Protein AF-A0A2V5TP15-F1 (afdb_monomer_lite)

Structure (mmCIF, N/CA/C/O backbone):
data_AF-A0A2V5TP15-F1
#
_entry.id   AF-A0A2V5TP15-F1
#
loop_
_atom_site.group_PDB
_atom_site.id
_atom_site.type_symbol
_atom_site.label_atom_id
_atom_site.label_alt_id
_atom_site.label_comp_id
_atom_site.label_asym_id
_atom_site.label_entity_id
_atom_site.label_seq_id
_atom_site.pdbx_PDB_ins_code
_atom_site.Cartn_x
_atom_site.Cartn_y
_atom_site.Cartn_z
_atom_site.occupancy
_atom_site.B_iso_or_equiv
_atom_site.auth_seq_id
_atom_site.auth_comp_id
_atom_site.auth_asym_id
_atom_site.auth_atom_id
_atom_site.pdbx_PDB_model_num
ATOM 1 N N . MET A 1 1 ? 0.193 -34.617 -7.193 1.00 28.11 1 MET A N 1
ATOM 2 C CA . MET A 1 1 ? 1.664 -34.739 -7.110 1.00 28.11 1 MET A CA 1
ATOM 3 C C . MET A 1 1 ? 2.247 -33.486 -7.723 1.00 28.11 1 MET A C 1
ATOM 5 O O . MET A 1 1 ? 2.341 -33.396 -8.937 1.00 28.11 1 MET A O 1
ATOM 9 N N . ILE A 1 2 ? 2.487 -32.483 -6.885 1.00 28.42 2 ILE A N 1
ATOM 10 C CA . ILE A 1 2 ? 2.977 -31.170 -7.300 1.00 28.42 2 ILE A CA 1
ATOM 11 C C . ILE A 1 2 ? 4.496 -31.291 -7.362 1.00 28.42 2 ILE A C 1
ATOM 13 O O . ILE A 1 2 ? 5.136 -31.576 -6.350 1.00 28.42 2 ILE A O 1
ATOM 17 N N . ALA A 1 3 ? 5.046 -31.179 -8.570 1.00 31.39 3 ALA A N 1
ATOM 18 C CA . ALA A 1 3 ? 6.477 -31.100 -8.785 1.00 31.39 3 ALA A CA 1
ATOM 19 C C . ALA A 1 3 ? 6.955 -29.802 -8.135 1.00 31.39 3 ALA A C 1
ATOM 21 O O . ALA A 1 3 ? 6.686 -28.709 -8.621 1.00 31.39 3 ALA A O 1
ATOM 22 N N . THR A 1 4 ? 7.602 -29.939 -6.985 1.00 42.84 4 THR A N 1
ATOM 23 C CA . THR A 1 4 ? 8.263 -28.856 -6.273 1.00 42.84 4 THR A CA 1
ATOM 24 C C . THR A 1 4 ? 9.180 -28.110 -7.236 1.00 42.84 4 THR A C 1
ATOM 26 O O . THR A 1 4 ? 10.165 -28.660 -7.730 1.00 42.84 4 THR A O 1
ATOM 29 N N . GLN A 1 5 ? 8.788 -26.864 -7.509 1.00 43.41 5 GLN A N 1
ATOM 30 C CA . GLN A 1 5 ? 9.447 -25.847 -8.319 1.00 43.41 5 GLN A CA 1
ATOM 31 C C . GLN A 1 5 ? 10.964 -26.035 -8.375 1.00 43.41 5 GLN A C 1
ATOM 33 O O . GLN A 1 5 ? 11.661 -25.885 -7.370 1.00 43.41 5 GLN A O 1
ATOM 38 N N . ALA A 1 6 ? 11.493 -26.296 -9.572 1.00 40.81 6 ALA A N 1
ATOM 39 C CA . ALA A 1 6 ? 12.932 -26.323 -9.824 1.00 40.81 6 ALA A CA 1
ATOM 40 C C . ALA A 1 6 ? 13.617 -25.024 -9.361 1.00 40.81 6 ALA A C 1
ATOM 42 O O . ALA A 1 6 ? 14.763 -25.065 -8.932 1.00 40.81 6 ALA A O 1
ATOM 43 N N . VAL A 1 7 ? 12.888 -23.902 -9.356 1.00 41.50 7 VAL A N 1
ATOM 44 C CA . VAL A 1 7 ? 13.332 -22.597 -8.845 1.00 41.50 7 VAL A CA 1
ATOM 45 C C . VAL A 1 7 ? 13.429 -22.573 -7.317 1.00 41.50 7 VAL A C 1
ATOM 47 O O . VAL A 1 7 ? 14.435 -22.107 -6.794 1.00 41.50 7 VAL A O 1
ATOM 50 N N . VAL A 1 8 ? 12.459 -23.135 -6.586 1.00 41.09 8 VAL A N 1
ATOM 51 C CA . VAL A 1 8 ? 12.552 -23.290 -5.120 1.00 41.09 8 VAL A CA 1
ATOM 52 C C . VAL A 1 8 ? 13.634 -24.294 -4.761 1.00 41.09 8 VAL A C 1
ATOM 54 O O . VAL A 1 8 ? 14.405 -24.046 -3.843 1.00 41.09 8 VAL A O 1
ATOM 57 N N . GLN A 1 9 ? 13.786 -25.375 -5.531 1.00 38.38 9 GLN A N 1
ATOM 58 C CA . GLN A 1 9 ? 14.956 -26.232 -5.393 1.00 38.38 9 GLN A CA 1
ATOM 59 C C . GLN A 1 9 ? 16.246 -25.469 -5.684 1.00 38.38 9 GLN A C 1
ATOM 61 O O . GLN A 1 9 ? 17.214 -25.731 -5.004 1.00 38.38 9 GLN A O 1
ATOM 66 N N . GLN A 1 10 ? 16.302 -24.537 -6.633 1.00 39.00 10 GLN A N 1
ATOM 67 C CA . GLN A 1 10 ? 17.512 -23.768 -6.941 1.00 39.00 10 GLN A CA 1
ATOM 68 C C . GLN A 1 10 ? 17.838 -22.729 -5.855 1.00 39.00 10 GLN A C 1
ATOM 70 O O . GLN A 1 10 ? 19.004 -22.564 -5.505 1.00 39.00 10 GLN A O 1
ATOM 75 N N . TYR A 1 11 ? 16.815 -22.106 -5.262 1.00 36.22 11 TYR A N 1
ATOM 76 C CA . TYR A 1 11 ? 16.937 -21.171 -4.138 1.00 36.22 11 TYR A CA 1
ATOM 77 C C . TYR A 1 11 ? 17.302 -21.893 -2.827 1.00 36.22 11 TYR A C 1
ATOM 79 O O . TYR A 1 11 ? 18.144 -21.426 -2.066 1.00 36.22 11 TYR A O 1
ATOM 87 N N . LEU A 1 12 ? 16.731 -23.080 -2.593 1.00 40.66 12 LEU A N 1
ATOM 88 C CA . LEU A 1 12 ? 17.071 -23.972 -1.475 1.00 40.66 12 LEU A CA 1
ATOM 89 C C . LEU A 1 12 ? 18.340 -24.810 -1.736 1.00 40.66 12 LEU A C 1
ATOM 91 O O . LEU A 1 12 ? 18.911 -25.351 -0.795 1.00 40.66 12 LEU A O 1
ATOM 95 N N . ARG A 1 13 ? 18.820 -24.892 -2.990 1.00 35.72 13 ARG A N 1
ATOM 96 C CA . ARG A 1 13 ? 20.134 -25.438 -3.398 1.00 35.72 13 ARG A CA 1
ATOM 97 C C . ARG A 1 13 ? 21.284 -24.461 -3.154 1.00 35.72 13 ARG A C 1
ATOM 99 O O . ARG A 1 13 ? 22.419 -24.783 -3.502 1.00 35.72 13 ARG A O 1
ATOM 106 N N . ALA A 1 14 ? 21.072 -23.421 -2.352 1.00 34.09 14 ALA A N 1
ATOM 107 C CA . ALA A 1 14 ? 21.995 -23.189 -1.242 1.00 34.09 14 ALA A CA 1
ATOM 108 C C . ALA A 1 14 ? 21.973 -24.416 -0.291 1.00 34.09 14 ALA A C 1
ATOM 110 O O . ALA A 1 14 ? 21.668 -24.324 0.890 1.00 34.09 14 ALA A O 1
ATOM 111 N N . ALA A 1 15 ? 22.274 -25.604 -0.831 1.00 36.12 15 ALA A N 1
ATOM 112 C CA . ALA A 1 15 ? 22.414 -26.870 -0.122 1.00 36.12 15 ALA A CA 1
ATOM 113 C C . ALA A 1 15 ? 23.746 -26.920 0.635 1.00 36.12 15 ALA A C 1
ATOM 115 O O . ALA A 1 15 ? 24.106 -27.946 1.205 1.00 36.12 15 ALA A O 1
ATOM 116 N N . ASP A 1 16 ? 24.445 -25.789 0.655 1.00 36.84 16 ASP A N 1
ATOM 117 C CA . ASP A 1 16 ? 25.516 -25.518 1.567 1.00 36.84 16 ASP A CA 1
ATOM 118 C C . ASP A 1 16 ? 25.190 -24.274 2.405 1.00 36.84 16 ASP A C 1
ATOM 120 O O . ASP A 1 16 ? 25.570 -23.148 2.091 1.00 36.84 16 ASP A O 1
ATOM 124 N N . TRP A 1 17 ? 24.472 -24.496 3.507 1.00 38.38 17 TRP A N 1
ATOM 125 C CA . TRP A 1 17 ? 24.452 -23.570 4.642 1.00 38.38 17 TRP A CA 1
ATOM 126 C C . TRP A 1 17 ? 25.739 -23.701 5.490 1.00 38.38 17 TRP A C 1
ATOM 128 O O . TRP A 1 17 ? 25.738 -23.293 6.645 1.00 38.38 17 TRP A O 1
ATOM 138 N N . SER A 1 18 ? 26.844 -24.255 4.954 1.00 34.72 18 SER A N 1
ATOM 139 C CA . SER A 1 18 ? 28.188 -24.193 5.565 1.00 34.72 18 SER A CA 1
ATOM 140 C C . SER A 1 18 ? 28.961 -22.916 5.214 1.00 34.72 18 SER A C 1
ATOM 142 O O . SER A 1 18 ? 30.174 -22.814 5.410 1.00 34.72 18 SER A O 1
ATOM 144 N N . GLY A 1 19 ? 28.246 -21.853 4.838 1.00 31.97 19 GLY A N 1
ATOM 145 C CA . GLY A 1 19 ? 28.687 -20.531 5.261 1.00 31.97 19 GLY A CA 1
ATOM 146 C C . GLY A 1 19 ? 28.870 -20.556 6.777 1.00 31.97 19 GLY A C 1
ATOM 147 O O . GLY A 1 19 ? 28.026 -21.071 7.504 1.00 31.97 19 GLY A O 1
ATOM 148 N N . SER A 1 20 ? 29.989 -20.041 7.264 1.00 30.39 20 SER A N 1
ATOM 149 C CA . SER A 1 20 ? 30.356 -20.031 8.678 1.00 30.39 20 SER A CA 1
ATOM 150 C C . SER A 1 20 ? 29.473 -19.093 9.519 1.00 30.39 20 SER A C 1
ATOM 152 O O . SER A 1 20 ? 29.966 -18.247 10.259 1.00 30.39 20 SER A O 1
ATOM 154 N N . SER A 1 21 ? 28.149 -19.250 9.482 1.00 35.81 21 SER A N 1
ATOM 155 C CA . SER A 1 21 ? 27.272 -18.787 10.549 1.00 35.81 21 SER A CA 1
ATOM 156 C C . SER A 1 21 ? 27.414 -19.752 11.723 1.00 35.81 21 SER A C 1
ATOM 158 O O . SER A 1 21 ? 26.670 -20.724 11.851 1.00 35.81 21 SER A O 1
ATOM 160 N N . ARG A 1 22 ? 28.416 -19.499 12.574 1.00 36.06 22 ARG A N 1
ATOM 161 C CA . ARG A 1 22 ? 28.518 -20.090 13.916 1.00 36.06 22 ARG A CA 1
ATOM 162 C C . ARG A 1 22 ? 27.170 -19.897 14.628 1.00 36.06 22 ARG A C 1
ATOM 164 O O . ARG A 1 22 ? 26.877 -18.776 15.030 1.00 36.06 22 ARG A O 1
ATOM 171 N N . GLY A 1 23 ? 26.348 -20.939 14.767 1.00 41.41 23 GLY A N 1
ATOM 172 C CA . GLY A 1 23 ? 25.138 -20.824 15.591 1.00 41.41 23 GLY A CA 1
ATOM 173 C C . GLY A 1 23 ? 24.029 -21.862 15.430 1.00 41.41 23 GLY A C 1
ATOM 174 O O . GLY A 1 23 ? 23.220 -21.969 16.344 1.00 41.41 23 GLY A O 1
ATOM 175 N N . TRP A 1 24 ? 23.967 -22.641 14.347 1.00 41.28 24 TRP A N 1
ATOM 176 C CA . TRP A 1 24 ? 22.833 -23.557 14.127 1.00 41.28 24 TRP A CA 1
ATOM 177 C C . TRP A 1 24 ? 23.290 -25.004 13.905 1.00 41.28 24 TRP A C 1
ATOM 179 O O . TRP A 1 24 ? 23.119 -25.569 12.832 1.00 41.28 24 TRP A O 1
ATOM 189 N N . GLU A 1 25 ? 23.877 -25.619 14.936 1.00 45.44 25 GLU A N 1
ATOM 190 C CA . GLU A 1 25 ? 24.181 -27.065 14.951 1.00 45.44 25 GLU A CA 1
ATOM 191 C C . GLU A 1 25 ? 22.925 -27.938 15.149 1.00 45.44 25 GLU A C 1
ATOM 193 O O . GLU A 1 25 ? 22.973 -29.155 14.984 1.00 45.44 25 GLU A O 1
ATOM 198 N N . CYS A 1 26 ? 21.782 -27.318 15.455 1.00 47.22 26 CYS A N 1
ATOM 199 C CA . CYS A 1 26 ? 20.531 -27.996 15.770 1.00 47.22 26 CYS A CA 1
ATOM 200 C C . CYS A 1 26 ? 19.394 -27.451 14.896 1.00 47.22 26 CYS A C 1
ATOM 202 O O . CYS A 1 26 ? 19.154 -26.242 14.856 1.00 47.22 26 CYS A O 1
ATOM 204 N N . LYS A 1 27 ? 18.672 -28.351 14.223 1.00 54.12 27 LYS A N 1
ATOM 205 C CA . LYS A 1 27 ? 17.391 -28.060 13.565 1.00 54.12 27 LYS A CA 1
ATOM 206 C C . LYS A 1 27 ? 16.278 -28.165 14.622 1.00 54.12 27 LYS A C 1
ATOM 208 O O . LYS A 1 27 ? 16.398 -28.976 15.533 1.00 54.12 27 LYS A O 1
ATOM 213 N N . TRP A 1 28 ? 15.202 -27.383 14.523 1.00 46.81 28 TRP A N 1
ATOM 214 C CA . TRP A 1 28 ? 14.105 -27.387 15.508 1.00 46.81 28 TRP A CA 1
ATOM 215 C C . TRP A 1 28 ? 12.732 -27.383 14.821 1.00 46.81 28 TRP A C 1
ATOM 217 O O . TRP A 1 28 ? 12.575 -26.785 13.758 1.00 46.81 28 TRP A O 1
ATOM 227 N N . ASN A 1 29 ? 11.737 -28.023 15.436 1.00 54.25 29 ASN A N 1
ATOM 228 C CA . ASN A 1 29 ? 10.313 -27.897 15.112 1.00 54.25 29 ASN A CA 1
ATOM 229 C C . ASN A 1 29 ? 9.506 -27.505 16.368 1.00 54.25 29 ASN A C 1
ATOM 231 O O . ASN A 1 29 ? 10.063 -27.335 17.452 1.00 54.25 29 ASN A O 1
ATOM 235 N N . THR A 1 30 ? 8.179 -27.396 16.247 1.00 45.06 30 THR A N 1
ATOM 236 C CA . THR A 1 30 ? 7.269 -27.056 17.362 1.00 45.06 30 THR A CA 1
ATOM 237 C C . THR A 1 30 ? 7.258 -28.079 18.508 1.00 45.06 30 THR A C 1
ATOM 239 O O . THR A 1 30 ? 6.616 -27.838 19.525 1.00 45.06 30 THR A O 1
ATOM 242 N N . THR A 1 31 ? 7.938 -29.218 18.353 1.00 50.38 31 THR A N 1
ATOM 243 C CA . THR A 1 31 ? 8.006 -30.318 19.327 1.00 50.38 31 THR A CA 1
ATOM 244 C C . THR A 1 31 ? 9.422 -30.608 19.840 1.00 50.38 31 THR A C 1
ATOM 246 O O . THR A 1 31 ? 9.572 -31.454 20.716 1.00 50.38 31 THR A O 1
ATOM 249 N N . GLY A 1 32 ? 10.459 -29.917 19.346 1.00 56.53 32 GLY A N 1
ATOM 250 C CA . GLY A 1 32 ? 11.839 -30.088 19.809 1.00 56.53 32 GLY A CA 1
ATOM 251 C C . GLY A 1 32 ? 12.893 -30.099 18.701 1.00 56.53 32 GLY A C 1
ATOM 252 O O . GLY A 1 32 ? 12.711 -29.514 17.634 1.00 56.53 32 GLY A O 1
ATOM 253 N N . LEU A 1 33 ? 14.029 -30.736 18.998 1.00 57.41 33 LEU A N 1
ATOM 254 C CA . LEU A 1 33 ? 15.193 -30.846 18.117 1.00 57.41 33 LEU A CA 1
ATOM 255 C C . LEU A 1 33 ? 14.922 -31.853 16.989 1.00 57.41 33 LEU A C 1
ATOM 257 O O . LEU A 1 33 ? 14.547 -32.992 17.251 1.00 57.41 33 LEU A O 1
ATOM 261 N N . LEU A 1 34 ? 15.149 -31.439 15.748 1.00 56.81 34 LEU A N 1
ATOM 262 C CA . LEU A 1 34 ? 15.120 -32.294 14.565 1.00 56.81 34 LEU A CA 1
ATOM 263 C C . LEU A 1 34 ? 16.506 -32.922 14.355 1.00 56.81 34 LEU A C 1
ATOM 265 O O . LEU A 1 34 ? 17.532 -32.233 14.384 1.00 56.81 34 LEU A O 1
ATOM 269 N N . GLY A 1 35 ? 16.530 -34.226 14.102 1.00 60.34 35 GLY A N 1
ATOM 270 C CA . GLY A 1 35 ? 17.701 -34.967 13.663 1.00 60.34 35 GLY A CA 1
ATOM 271 C C . GLY A 1 35 ? 18.186 -34.533 12.277 1.00 60.34 35 GLY A C 1
ATOM 272 O O . GLY A 1 35 ? 17.506 -33.847 11.512 1.00 60.34 35 GLY A O 1
ATOM 273 N N . ARG A 1 36 ? 19.409 -34.942 11.924 1.00 58.47 36 ARG A N 1
ATOM 274 C CA . ARG A 1 36 ? 20.052 -34.562 10.654 1.00 58.47 36 ARG A CA 1
ATOM 275 C C . ARG A 1 36 ? 19.250 -35.016 9.425 1.00 58.47 36 ARG A C 1
ATOM 277 O O . ARG A 1 36 ? 19.171 -34.247 8.465 1.00 58.47 36 ARG A O 1
ATOM 284 N N . GLU A 1 37 ? 18.644 -36.200 9.521 1.00 63.12 37 GLU A N 1
ATOM 285 C CA . GLU A 1 37 ? 17.833 -36.884 8.499 1.00 63.12 37 GLU A CA 1
ATOM 286 C C . GLU A 1 37 ? 16.336 -36.543 8.568 1.00 63.12 37 GLU A C 1
ATOM 288 O O . GLU A 1 37 ? 15.584 -36.913 7.667 1.00 63.12 37 GLU A O 1
ATOM 293 N N . ASP A 1 38 ? 15.884 -35.841 9.613 1.00 58.47 38 ASP A N 1
ATOM 294 C CA . ASP A 1 38 ? 14.471 -35.496 9.721 1.00 58.47 38 ASP A CA 1
ATOM 295 C C . ASP A 1 38 ? 14.111 -34.495 8.614 1.00 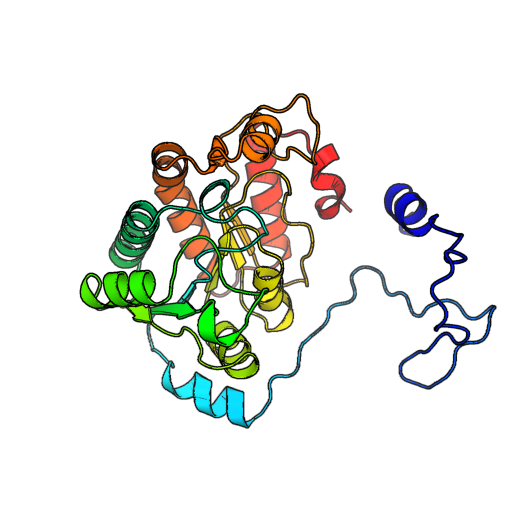58.47 38 ASP A C 1
ATOM 297 O O . ASP A 1 38 ? 14.815 -33.484 8.434 1.00 58.47 38 ASP A O 1
ATOM 301 N N . PRO A 1 39 ? 13.022 -34.736 7.859 1.00 59.03 39 PRO A N 1
ATOM 302 C CA . PRO A 1 39 ? 12.548 -33.757 6.902 1.00 59.03 39 PRO A CA 1
ATOM 303 C C . PRO A 1 39 ? 12.195 -32.483 7.667 1.00 59.03 39 PRO A C 1
ATOM 305 O O . PRO A 1 39 ? 11.523 -32.526 8.702 1.00 59.03 39 PRO A O 1
ATOM 308 N N . LEU A 1 40 ? 12.639 -31.330 7.157 1.00 58.59 40 LEU A N 1
ATOM 309 C CA . LEU A 1 40 ? 12.126 -30.060 7.660 1.00 58.59 40 LEU A CA 1
ATOM 310 C C . LEU A 1 40 ? 10.594 -30.117 7.549 1.00 58.59 40 LEU A C 1
ATOM 312 O O . LEU A 1 40 ? 10.107 -30.559 6.502 1.00 58.59 40 LEU A O 1
ATOM 316 N N . PRO A 1 41 ? 9.835 -29.713 8.586 1.00 65.56 41 PRO A N 1
ATOM 317 C CA . PRO A 1 41 ? 8.3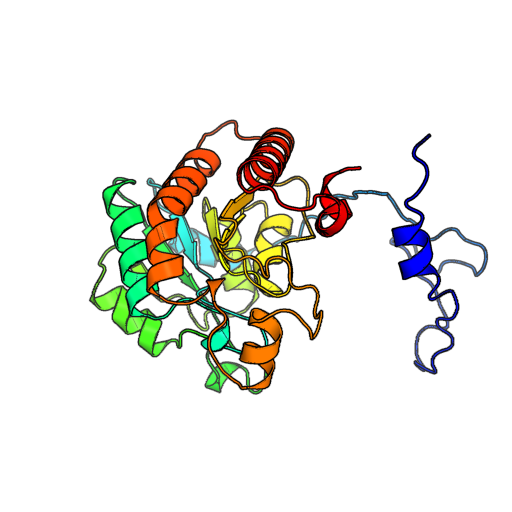77 -29.679 8.551 1.00 65.56 41 PRO A CA 1
ATOM 318 C C . PRO A 1 41 ? 7.927 -28.562 7.602 1.00 65.56 41 PRO A C 1
ATOM 320 O O . PRO A 1 41 ? 7.485 -27.492 8.008 1.00 65.56 41 PRO A O 1
ATOM 323 N N . TYR A 1 42 ? 8.120 -28.799 6.312 1.00 63.41 42 TYR A N 1
ATOM 324 C CA . TYR A 1 42 ? 7.805 -27.898 5.229 1.00 63.41 42 TYR A CA 1
ATOM 325 C C . TYR A 1 42 ? 6.435 -28.283 4.690 1.00 63.41 42 TYR A C 1
ATOM 327 O O . TYR A 1 42 ? 6.262 -29.328 4.062 1.00 63.41 42 TYR A O 1
ATOM 335 N N . ALA A 1 43 ? 5.459 -27.422 4.943 1.00 70.00 43 ALA A N 1
ATOM 336 C CA . ALA A 1 43 ? 4.186 -27.454 4.254 1.00 70.00 43 ALA A CA 1
ATOM 337 C C . ALA A 1 43 ? 4.213 -26.366 3.178 1.00 70.00 43 ALA A C 1
ATOM 339 O O . ALA A 1 43 ? 4.362 -25.181 3.484 1.00 70.00 43 ALA A O 1
ATOM 340 N N . ALA A 1 44 ? 4.094 -26.778 1.915 1.00 70.56 44 ALA A N 1
ATOM 341 C CA . ALA A 1 44 ? 3.944 -25.838 0.814 1.00 70.56 44 ALA A CA 1
ATOM 342 C C . ALA A 1 44 ? 2.703 -24.967 1.058 1.00 70.56 44 ALA A C 1
ATOM 344 O O . ALA A 1 44 ? 1.651 -25.483 1.440 1.00 70.56 44 ALA A O 1
ATOM 345 N N . ASN A 1 45 ? 2.842 -23.656 0.851 1.00 72.25 45 ASN A N 1
ATOM 346 C CA . ASN A 1 45 ? 1.766 -22.673 1.014 1.00 72.25 45 ASN A CA 1
ATOM 347 C C . ASN A 1 45 ? 1.102 -22.697 2.405 1.00 72.25 45 ASN A C 1
ATOM 349 O O . ASN A 1 45 ? -0.099 -22.451 2.537 1.00 72.25 45 ASN A O 1
ATOM 353 N N . ALA A 1 46 ? 1.880 -23.010 3.449 1.00 79.38 46 ALA A N 1
ATOM 354 C CA . ALA A 1 46 ? 1.419 -22.909 4.827 1.00 79.38 46 ALA A CA 1
ATOM 355 C C . ALA A 1 46 ? 0.921 -21.490 5.127 1.00 79.38 46 ALA A C 1
ATOM 357 O O . ALA A 1 46 ? 1.595 -20.507 4.817 1.00 79.38 46 ALA A O 1
ATOM 358 N N . ARG A 1 47 ? -0.257 -21.402 5.752 1.00 84.31 47 ARG A N 1
ATOM 359 C CA . ARG A 1 47 ? -0.822 -20.134 6.214 1.00 84.31 47 ARG A CA 1
ATOM 360 C C . ARG A 1 47 ? -0.351 -19.856 7.630 1.00 84.31 47 ARG A C 1
ATOM 362 O O . ARG A 1 47 ? -0.453 -20.720 8.499 1.00 84.31 47 ARG A O 1
ATOM 369 N N . PHE A 1 48 ? 0.121 -18.643 7.865 1.00 86.81 48 PHE A N 1
ATOM 370 C CA . PHE A 1 48 ? 0.634 -18.212 9.158 1.00 86.81 48 PHE A CA 1
ATOM 371 C C . PHE A 1 48 ? -0.231 -17.091 9.715 1.00 86.81 48 PHE A C 1
ATOM 373 O O . PHE A 1 48 ? -0.480 -16.107 9.033 1.00 86.81 48 PHE A O 1
ATOM 380 N N . SER A 1 49 ? -0.665 -17.201 10.964 1.00 90.06 49 SER A N 1
ATOM 381 C CA . SER A 1 49 ? -1.288 -16.076 11.664 1.00 90.06 49 SER A CA 1
ATOM 382 C C . SER A 1 49 ? -0.317 -15.534 12.699 1.00 90.06 49 SER A C 1
ATOM 384 O O . SER A 1 49 ? 0.329 -16.306 13.412 1.00 90.06 49 SER A O 1
ATOM 386 N N . LEU A 1 50 ? -0.210 -14.210 12.770 1.00 93.31 50 LEU A N 1
ATOM 387 C CA . LEU A 1 50 ? 0.516 -13.534 13.832 1.00 93.31 50 LEU A CA 1
ATOM 388 C C . LEU A 1 50 ? -0.461 -13.190 14.967 1.00 93.31 50 LEU A C 1
ATOM 390 O O . LEU A 1 50 ? -1.300 -12.303 14.793 1.00 93.31 50 LEU A O 1
ATOM 394 N N . PRO A 1 51 ? -0.375 -13.847 16.139 1.00 93.25 51 PRO A N 1
ATOM 395 C CA . PRO A 1 51 ? -1.222 -13.492 17.268 1.00 93.25 51 PRO A CA 1
ATOM 396 C C . PRO A 1 51 ? -0.866 -12.095 17.783 1.00 93.25 51 PRO A C 1
ATOM 398 O O . PRO A 1 51 ? 0.282 -11.810 18.120 1.00 93.25 51 PRO A O 1
ATOM 401 N N . ILE A 1 52 ? -1.875 -11.233 17.878 1.00 96.75 52 ILE A N 1
ATOM 402 C CA . ILE A 1 52 ? -1.722 -9.864 18.381 1.00 96.75 52 ILE A CA 1
ATOM 403 C C . ILE A 1 52 ? -1.833 -9.880 19.919 1.00 96.75 52 ILE A C 1
ATOM 405 O O . ILE A 1 52 ? -2.701 -10.574 20.457 1.00 96.75 52 ILE A O 1
ATOM 409 N N . PRO A 1 53 ? -0.990 -9.154 20.666 1.00 97.62 53 PRO A N 1
ATOM 410 C CA . PRO A 1 53 ? -1.152 -8.984 22.109 1.00 97.62 53 PRO A CA 1
ATOM 411 C C . PRO A 1 53 ? -2.496 -8.342 22.499 1.00 97.62 53 PRO A C 1
ATOM 413 O O . PRO A 1 53 ? -3.090 -7.576 21.740 1.00 97.62 53 PRO A O 1
ATOM 416 N N . ALA A 1 54 ? -3.021 -8.684 23.680 1.00 97.19 54 ALA A N 1
ATOM 417 C CA . ALA A 1 54 ? -4.347 -8.228 24.111 1.00 97.19 54 ALA A CA 1
ATOM 418 C C . ALA A 1 54 ? -4.406 -6.717 24.379 1.00 97.19 54 ALA A C 1
ATOM 420 O O . ALA A 1 54 ? -5.385 -6.073 24.020 1.00 97.19 54 ALA A O 1
ATOM 421 N N . ASP A 1 55 ? -3.352 -6.160 24.966 1.00 97.75 55 ASP A N 1
ATOM 422 C CA . ASP A 1 55 ? -3.166 -4.725 25.180 1.00 97.75 55 ASP A CA 1
ATOM 423 C C . ASP A 1 55 ? -3.128 -3.947 23.857 1.00 97.75 55 ASP A C 1
ATOM 425 O O . ASP A 1 55 ? -3.811 -2.934 23.724 1.00 97.75 55 ASP A O 1
ATOM 429 N N . ALA A 1 56 ? -2.422 -4.465 22.850 1.00 97.94 56 ALA A N 1
ATOM 430 C CA . ALA A 1 56 ? -2.373 -3.863 21.522 1.00 97.94 56 ALA A CA 1
ATOM 431 C C . ALA A 1 56 ? -3.743 -3.884 20.819 1.00 97.94 56 ALA A C 1
ATOM 433 O O . ALA A 1 56 ? -4.118 -2.907 20.174 1.00 97.94 56 ALA A O 1
ATOM 434 N N . ARG A 1 57 ? -4.536 -4.954 20.991 1.00 97.62 57 ARG A N 1
ATOM 435 C CA . ARG A 1 57 ? -5.934 -4.986 20.517 1.00 97.62 57 ARG A CA 1
ATOM 436 C C . ARG A 1 57 ? -6.807 -3.940 21.207 1.00 97.62 57 ARG A C 1
ATOM 438 O O . ARG A 1 57 ? -7.583 -3.269 20.539 1.00 97.62 57 ARG A O 1
ATOM 445 N N . VAL A 1 58 ? -6.678 -3.788 22.528 1.00 98.00 58 VAL A N 1
ATOM 446 C CA . VAL A 1 58 ? -7.413 -2.753 23.277 1.00 98.00 58 VAL A CA 1
ATOM 447 C C . VAL A 1 58 ? -7.037 -1.360 22.775 1.00 98.00 58 VAL A C 1
ATOM 449 O O . VAL A 1 58 ? -7.921 -0.538 22.560 1.00 98.00 58 VAL A O 1
ATOM 452 N N . PHE A 1 59 ? -5.748 -1.110 22.531 1.00 97.88 59 PHE A N 1
ATOM 453 C CA . PHE A 1 59 ? -5.279 0.140 21.936 1.00 97.88 59 PHE A CA 1
ATOM 454 C C . PHE A 1 59 ? -5.904 0.391 20.555 1.00 97.88 59 PHE A C 1
ATOM 456 O O . PHE A 1 59 ? -6.425 1.480 20.310 1.00 97.88 59 PHE A O 1
ATOM 463 N N . ALA A 1 60 ? -5.869 -0.606 19.665 1.00 97.75 60 ALA A N 1
ATOM 464 C CA . ALA A 1 60 ? -6.383 -0.480 18.303 1.00 97.75 60 ALA A CA 1
ATOM 465 C C . ALA A 1 60 ? -7.901 -0.248 18.259 1.00 97.75 60 ALA A C 1
ATOM 467 O O . ALA A 1 60 ? -8.364 0.513 17.417 1.00 97.75 60 ALA A O 1
ATOM 468 N N . GLY A 1 61 ? -8.660 -0.786 19.220 1.00 96.56 61 GLY A N 1
ATOM 469 C CA . GLY A 1 61 ? -10.109 -0.576 19.314 1.00 96.56 61 GLY A CA 1
ATOM 470 C C . GLY A 1 61 ? -10.539 0.894 19.449 1.00 96.56 61 GLY A C 1
ATOM 471 O O . GLY A 1 61 ? -11.678 1.226 19.134 1.00 96.56 61 GLY A O 1
ATOM 472 N N . HIS A 1 62 ? -9.644 1.807 19.850 1.00 95.69 62 HIS A N 1
ATOM 473 C CA . HIS A 1 62 ? -9.920 3.253 19.826 1.00 95.69 62 HIS A CA 1
ATOM 474 C C . HIS A 1 62 ? -10.036 3.835 18.409 1.00 95.69 62 HIS A C 1
ATOM 476 O O . HIS A 1 62 ? -10.568 4.931 18.238 1.00 95.69 62 HIS A O 1
ATOM 482 N N . TYR A 1 63 ? -9.525 3.119 17.410 1.00 96.62 63 TYR A N 1
ATOM 483 C CA . TYR A 1 63 ? -9.575 3.487 16.000 1.00 96.62 63 TYR A CA 1
ATOM 484 C C . TYR A 1 63 ? -10.727 2.802 15.262 1.00 96.62 63 TYR A C 1
ATOM 486 O O . TYR A 1 63 ? -10.861 2.990 14.057 1.00 96.62 63 TYR A O 1
ATOM 494 N N . HIS A 1 64 ? -11.578 2.056 15.974 1.00 95.31 64 HIS A N 1
ATOM 495 C CA . HIS A 1 64 ? -12.767 1.461 15.389 1.00 95.31 64 HIS A CA 1
ATOM 496 C C . HIS A 1 64 ? -13.658 2.531 14.746 1.00 95.31 64 HIS A C 1
ATOM 498 O O . HIS A 1 64 ? -13.894 3.604 15.312 1.00 95.31 64 HIS A O 1
ATOM 504 N N . HIS A 1 65 ? -14.181 2.224 13.564 1.00 96.75 65 HIS A N 1
ATOM 505 C CA . HIS A 1 65 ? -14.993 3.144 12.783 1.00 96.75 65 HIS A CA 1
ATOM 506 C C . HIS A 1 65 ? -16.053 2.383 11.984 1.00 96.75 65 HIS A C 1
ATOM 508 O O . HIS A 1 65 ? -15.847 1.246 11.582 1.00 96.75 65 HIS A O 1
ATOM 514 N N . HIS A 1 66 ? -17.211 3.011 11.767 1.00 94.62 66 HIS A N 1
ATOM 515 C CA . HIS A 1 66 ? -18.356 2.364 11.107 1.00 94.62 66 HIS A CA 1
ATOM 516 C C . HIS A 1 66 ? -18.332 2.443 9.573 1.00 94.62 66 HIS A C 1
ATOM 518 O O . HIS A 1 66 ? -19.140 1.788 8.919 1.00 94.62 66 HIS A O 1
ATOM 524 N N . GLY A 1 67 ? -17.482 3.298 9.001 1.00 97.00 67 GLY A N 1
ATOM 525 C CA . GLY A 1 67 ? -17.221 3.342 7.560 1.00 97.00 67 GLY A CA 1
ATOM 526 C C . GLY A 1 67 ? -15.928 2.606 7.200 1.00 97.00 67 GLY A C 1
ATOM 527 O O . GLY A 1 67 ? -15.262 2.095 8.097 1.00 97.00 67 GLY A O 1
ATOM 528 N N . PRO A 1 68 ? -15.536 2.606 5.914 1.00 98.19 68 PRO A N 1
ATOM 529 C CA . PRO A 1 68 ? -14.280 2.007 5.484 1.00 98.19 68 PRO A CA 1
ATOM 530 C C . PRO A 1 68 ? -13.076 2.612 6.211 1.00 98.19 68 PRO A C 1
ATOM 532 O O . PRO A 1 68 ? -13.002 3.828 6.422 1.00 98.19 68 PRO A O 1
ATOM 535 N N . THR A 1 69 ? -12.115 1.765 6.550 1.00 98.75 69 THR A N 1
ATOM 536 C CA . THR A 1 69 ? -10.870 2.129 7.224 1.00 98.75 69 THR A CA 1
ATOM 537 C C . THR A 1 69 ? -9.661 1.666 6.422 1.00 98.75 69 THR A C 1
ATOM 539 O O . THR A 1 69 ? -9.576 0.525 5.969 1.00 98.75 69 THR A O 1
ATOM 542 N N . ILE A 1 70 ? -8.695 2.564 6.233 1.00 98.81 70 ILE A N 1
ATOM 543 C CA . ILE A 1 70 ? -7.454 2.260 5.518 1.00 98.81 70 ILE A CA 1
ATOM 544 C C . ILE A 1 70 ? -6.267 2.603 6.412 1.00 98.81 70 ILE A C 1
ATOM 546 O O . ILE A 1 70 ? -6.037 3.768 6.746 1.00 98.81 70 ILE A O 1
ATOM 550 N N . CYS A 1 71 ? -5.466 1.597 6.755 1.00 98.69 71 CYS A N 1
ATOM 551 C CA . CYS A 1 71 ? -4.146 1.823 7.324 1.00 98.69 71 CYS A CA 1
ATOM 552 C C . CYS A 1 71 ? -3.158 2.106 6.191 1.00 98.69 71 CYS A C 1
ATOM 554 O O . CYS A 1 71 ? -3.082 1.346 5.227 1.00 98.69 71 CYS A O 1
ATOM 556 N N . VAL A 1 72 ? -2.384 3.183 6.294 1.00 98.38 72 VAL A N 1
ATOM 557 C CA . VAL A 1 72 ? -1.390 3.567 5.290 1.00 98.38 72 VAL A CA 1
ATOM 558 C C . VAL A 1 72 ? 0.009 3.394 5.854 1.00 98.38 72 VAL A C 1
ATOM 560 O O . VAL A 1 72 ? 0.361 4.011 6.859 1.00 98.38 72 VAL A O 1
ATOM 563 N N . LEU A 1 73 ? 0.832 2.617 5.149 1.00 96.00 73 LEU A N 1
ATOM 564 C CA . LEU A 1 73 ? 2.286 2.660 5.289 1.00 96.00 73 LEU A CA 1
ATOM 565 C C . LEU A 1 73 ? 2.830 3.511 4.135 1.00 96.00 73 LEU A C 1
ATOM 567 O O . LEU A 1 73 ? 2.923 3.022 3.008 1.00 96.00 73 LEU A O 1
ATOM 571 N N . PRO A 1 74 ? 3.188 4.784 4.373 1.00 93.12 74 PRO A N 1
ATOM 572 C CA . PRO A 1 74 ? 3.429 5.742 3.295 1.00 93.12 74 PRO A CA 1
ATOM 573 C C . PRO A 1 74 ? 4.731 5.491 2.526 1.00 93.12 74 PRO A C 1
ATOM 575 O O . PRO A 1 74 ? 4.982 6.078 1.470 1.00 93.12 74 PRO A O 1
ATOM 578 N N . GLY A 1 75 ? 5.593 4.633 3.056 1.00 85.50 75 GLY A N 1
ATOM 579 C CA . GLY A 1 75 ? 6.804 4.251 2.370 1.00 85.50 75 GLY A CA 1
ATOM 580 C C . GLY A 1 75 ? 7.623 3.225 3.124 1.00 85.50 75 GLY A C 1
ATOM 581 O O . GLY A 1 75 ? 7.335 2.839 4.255 1.00 85.50 75 GLY A O 1
ATOM 582 N N . GLY A 1 76 ? 8.669 2.768 2.455 1.00 73.56 76 GLY A N 1
ATOM 583 C CA . GLY A 1 76 ? 9.650 1.852 3.011 1.00 73.56 76 GLY A CA 1
ATOM 584 C C . GLY A 1 76 ? 10.712 1.481 1.987 1.00 73.56 76 GLY A C 1
ATOM 585 O O . GLY A 1 76 ? 10.783 2.040 0.889 1.00 73.56 76 GLY A O 1
ATOM 586 N N . GLY A 1 77 ? 11.561 0.525 2.354 1.00 64.19 77 GLY A N 1
ATOM 587 C CA . GLY A 1 77 ? 12.757 0.190 1.583 1.00 64.19 77 GLY A CA 1
ATOM 588 C C . GLY A 1 77 ? 13.910 1.169 1.827 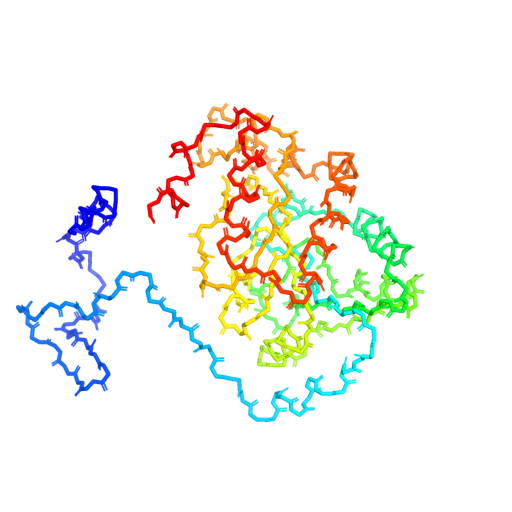1.00 64.19 77 GLY A C 1
ATOM 589 O O . GLY A 1 77 ? 13.746 2.255 2.383 1.00 64.19 77 GLY A O 1
ATOM 590 N N . SER A 1 78 ? 15.113 0.764 1.429 1.00 64.25 78 SER A N 1
ATOM 591 C CA . SER A 1 78 ? 16.350 1.501 1.703 1.00 64.25 78 SER A CA 1
ATOM 592 C C . SER A 1 78 ? 16.455 2.838 0.956 1.00 64.25 78 SER A C 1
ATOM 594 O O . SER A 1 78 ? 17.154 3.723 1.455 1.00 64.25 78 SER A O 1
ATOM 596 N N . SER A 1 79 ? 15.735 3.018 -0.158 1.00 66.06 79 SER A N 1
ATOM 597 C CA . SER A 1 79 ? 15.901 4.148 -1.093 1.00 66.06 79 SER A CA 1
ATOM 598 C C . SER A 1 79 ? 14.923 5.325 -0.916 1.00 66.06 79 SER A C 1
ATOM 600 O O . SER A 1 79 ? 15.009 6.307 -1.648 1.00 66.06 79 SER A O 1
ATOM 602 N N . GLY A 1 80 ? 14.000 5.278 0.054 1.00 79.69 80 GLY A N 1
ATOM 603 C CA . GLY A 1 80 ? 13.137 6.420 0.405 1.00 79.69 80 GLY A CA 1
ATOM 604 C C . GLY A 1 80 ? 12.333 7.011 -0.759 1.00 79.69 80 GLY A C 1
ATOM 605 O O . GLY A 1 80 ? 11.682 6.269 -1.489 1.00 79.69 80 GLY A O 1
ATOM 606 N N . LEU A 1 81 ? 12.345 8.339 -0.927 1.00 80.50 81 LEU A N 1
ATOM 607 C CA . LEU A 1 81 ? 11.535 9.049 -1.936 1.00 80.50 81 LEU A CA 1
ATOM 608 C C . LEU A 1 81 ? 11.798 8.617 -3.385 1.00 80.50 81 LEU A C 1
ATOM 610 O O . LEU A 1 81 ? 10.925 8.774 -4.230 1.00 80.50 81 LEU A O 1
ATOM 614 N N . GLN A 1 82 ? 12.949 8.009 -3.683 1.00 86.50 82 GLN A N 1
ATOM 615 C CA . GLN A 1 82 ? 13.260 7.469 -5.020 1.00 86.50 82 GLN A CA 1
ATOM 616 C C . GLN A 1 82 ? 12.265 6.388 -5.473 1.00 86.50 82 GLN A C 1
ATOM 618 O O . GLN A 1 82 ? 12.183 5.991 -6.637 1.00 86.50 82 GLN A O 1
ATOM 623 N N . GLN A 1 83 ? 11.537 5.860 -4.504 1.00 89.25 83 GLN A N 1
ATOM 624 C CA . GLN A 1 83 ? 10.877 4.584 -4.568 1.00 89.25 83 GLN A CA 1
ATOM 625 C C . GLN A 1 83 ? 9.506 4.624 -3.887 1.00 89.25 83 GLN A C 1
ATOM 627 O O . GLN A 1 83 ? 8.883 3.585 -3.730 1.00 89.25 83 GLN A O 1
ATOM 632 N N . ASN A 1 84 ? 9.035 5.794 -3.463 1.00 92.31 84 ASN A N 1
ATOM 633 C CA . ASN A 1 84 ? 7.740 5.955 -2.813 1.00 92.31 84 ASN A CA 1
ATOM 634 C C . ASN A 1 84 ? 7.054 7.226 -3.354 1.00 92.31 84 ASN A C 1
ATOM 636 O O . ASN A 1 84 ? 7.747 8.117 -3.865 1.00 92.31 84 ASN A O 1
ATOM 640 N N . PRO A 1 85 ? 5.715 7.330 -3.270 1.00 94.62 85 PRO A N 1
ATOM 641 C CA . PRO A 1 85 ? 5.010 8.555 -3.638 1.00 94.62 85 PRO A CA 1
ATOM 642 C C . PRO A 1 85 ? 5.487 9.762 -2.815 1.00 94.62 85 PRO A C 1
ATOM 644 O O . PRO A 1 85 ? 5.940 9.612 -1.678 1.00 94.62 85 PRO A O 1
ATOM 647 N N . SER A 1 86 ? 5.409 10.957 -3.407 1.00 94.69 86 SER A N 1
ATOM 648 C CA . SER A 1 86 ? 5.641 12.219 -2.693 1.00 94.69 86 SER A CA 1
ATOM 649 C C . SER A 1 86 ? 4.475 12.529 -1.748 1.00 94.69 86 SER A C 1
ATOM 651 O O . SER A 1 86 ? 3.421 11.892 -1.812 1.00 94.69 86 SER A O 1
ATOM 653 N N . LEU A 1 87 ? 4.649 13.523 -0.875 1.00 95.88 87 LEU A N 1
ATOM 654 C CA . LEU A 1 87 ? 3.591 14.010 0.011 1.00 95.88 87 LEU A CA 1
ATOM 655 C C . LEU A 1 87 ? 2.360 14.474 -0.779 1.00 95.88 87 LEU A C 1
ATOM 657 O O . LEU A 1 87 ? 1.226 14.170 -0.414 1.00 95.88 87 LEU A O 1
ATOM 661 N N . GLU A 1 88 ? 2.591 15.193 -1.870 1.00 97.12 88 GLU A N 1
ATOM 662 C CA . GLU A 1 88 ? 1.564 15.736 -2.750 1.00 97.12 88 GLU A CA 1
ATOM 663 C C . GLU A 1 88 ? 0.775 14.606 -3.407 1.00 97.12 88 GLU A C 1
ATOM 665 O O . GLU A 1 88 ? -0.450 14.600 -3.351 1.00 97.12 88 GLU A O 1
ATOM 670 N N . VAL A 1 89 ? 1.465 13.596 -3.943 1.00 97.50 89 VAL A N 1
ATOM 671 C CA . VAL A 1 89 ? 0.809 12.425 -4.536 1.00 97.50 89 VAL A CA 1
ATOM 672 C C . VAL A 1 89 ? 0.041 11.620 -3.490 1.00 97.50 89 VAL A C 1
ATOM 674 O O . VAL A 1 89 ? -1.056 11.151 -3.778 1.00 97.50 89 VAL A O 1
ATOM 677 N N . TRP A 1 90 ? 0.568 11.467 -2.271 1.00 97.94 90 TRP A N 1
ATOM 678 C CA . TRP A 1 90 ? -0.191 10.853 -1.181 1.00 97.94 90 TRP A CA 1
ATOM 679 C C . TRP A 1 90 ? -1.461 11.644 -0.868 1.00 97.94 90 TRP A C 1
ATOM 681 O O . TRP A 1 90 ? -2.521 11.043 -0.735 1.00 97.94 90 TRP A O 1
ATOM 691 N N . SER A 1 91 ? -1.389 12.975 -0.816 1.00 98.38 91 SER A N 1
ATOM 692 C CA . SER A 1 91 ? -2.573 13.822 -0.654 1.00 98.38 91 SER A CA 1
ATOM 693 C C . SER A 1 91 ? -3.593 13.579 -1.771 1.00 98.38 91 SER A C 1
ATOM 695 O O . SER A 1 91 ? -4.769 13.398 -1.473 1.00 98.38 91 SER A O 1
ATOM 697 N N . ASP A 1 92 ? -3.152 13.514 -3.031 1.00 98.69 92 ASP A N 1
ATOM 698 C CA . ASP A 1 92 ? -4.018 13.255 -4.190 1.00 98.69 92 ASP A CA 1
ATOM 699 C C . ASP A 1 92 ? -4.691 11.872 -4.107 1.00 98.69 92 ASP A C 1
ATOM 701 O O . ASP A 1 92 ? -5.898 11.755 -4.316 1.00 98.69 92 ASP A O 1
ATOM 705 N N . ILE A 1 93 ? -3.935 10.828 -3.743 1.00 98.62 93 ILE A N 1
ATOM 706 C CA . ILE A 1 93 ? -4.458 9.467 -3.540 1.00 98.62 93 ILE A CA 1
ATOM 707 C C . ILE A 1 93 ? -5.522 9.458 -2.439 1.00 98.62 93 ILE A C 1
ATOM 709 O O . ILE A 1 93 ? -6.603 8.904 -2.628 1.00 98.62 93 ILE A O 1
ATOM 713 N N . LEU A 1 94 ? -5.221 10.054 -1.282 1.00 98.75 94 LEU A N 1
ATOM 714 C CA . LEU A 1 94 ? -6.108 10.026 -0.120 1.00 98.75 94 LEU A CA 1
ATOM 715 C C . LEU A 1 94 ? -7.390 10.832 -0.351 1.00 98.75 94 LEU A C 1
ATOM 717 O O . LEU A 1 94 ? -8.456 10.383 0.062 1.00 98.75 94 LEU A O 1
ATOM 721 N N . MET A 1 95 ? -7.307 11.979 -1.032 1.00 98.62 95 MET A N 1
ATOM 722 C CA . MET A 1 95 ? -8.492 12.742 -1.440 1.00 98.62 95 MET A CA 1
ATOM 723 C C . MET A 1 95 ? -9.363 11.935 -2.401 1.00 98.62 95 MET A C 1
ATOM 725 O O . MET A 1 95 ? -10.553 11.789 -2.153 1.00 98.62 95 MET A O 1
ATOM 729 N N . ALA A 1 96 ? -8.767 11.331 -3.431 1.00 98.75 96 ALA A N 1
ATOM 730 C CA . ALA A 1 96 ? -9.519 10.550 -4.408 1.00 98.75 96 ALA A CA 1
ATOM 731 C C . ALA A 1 96 ? -10.218 9.326 -3.786 1.00 98.75 96 ALA A C 1
ATOM 733 O O . ALA A 1 96 ? -11.325 8.971 -4.185 1.00 98.75 96 ALA A O 1
ATOM 734 N N . LEU A 1 97 ? -9.600 8.691 -2.783 1.00 98.75 97 LEU A N 1
ATOM 735 C CA . LEU A 1 97 ? -10.240 7.622 -2.012 1.00 98.75 97 LEU A CA 1
ATOM 736 C C . LEU A 1 97 ? -11.389 8.151 -1.143 1.00 98.75 97 LEU A C 1
ATOM 738 O O . LEU A 1 97 ? -12.431 7.509 -1.071 1.00 98.75 97 LEU A O 1
ATOM 742 N N . ALA A 1 98 ? -11.229 9.303 -0.492 1.00 98.44 98 ALA A N 1
ATOM 743 C CA . ALA A 1 98 ? -12.291 9.893 0.325 1.00 98.44 98 ALA A CA 1
ATOM 744 C C . ALA A 1 98 ? -13.482 10.396 -0.505 1.00 98.44 98 ALA A C 1
ATOM 746 O O . ALA A 1 98 ? -14.615 10.337 -0.029 1.00 98.44 98 ALA A O 1
ATOM 747 N N . ASP A 1 99 ? -13.234 10.852 -1.735 1.00 98.31 99 ASP A N 1
ATOM 748 C CA . ASP A 1 99 ? -14.277 11.246 -2.686 1.00 98.31 99 ASP A CA 1
ATOM 749 C C . ASP A 1 99 ? -15.116 10.039 -3.141 1.00 98.31 99 ASP A C 1
ATOM 751 O O . ASP A 1 99 ? -16.324 10.165 -3.340 1.00 98.31 99 ASP A O 1
ATOM 755 N N . GLU A 1 100 ? -14.496 8.862 -3.279 1.00 98.44 100 GLU A N 1
ATOM 756 C CA . GLU A 1 100 ? -15.195 7.620 -3.630 1.00 98.44 100 GLU A CA 1
ATOM 757 C C . GLU A 1 100 ? -15.923 7.002 -2.426 1.00 98.44 100 GLU A C 1
ATOM 759 O O . GLU A 1 100 ? -17.079 6.586 -2.529 1.00 98.44 100 GLU A O 1
ATOM 764 N N . PHE A 1 101 ? -15.244 6.893 -1.284 1.00 98.06 101 PHE A N 1
ATOM 765 C CA . PHE A 1 101 ? -15.730 6.135 -0.136 1.00 98.06 101 PHE A CA 1
ATOM 766 C C . PHE A 1 101 ? -16.280 7.072 0.936 1.00 98.06 101 PHE A C 1
ATOM 768 O O . PHE A 1 101 ? -15.548 7.658 1.737 1.00 98.06 101 PHE A O 1
ATOM 775 N N . SER A 1 102 ? -17.610 7.179 0.989 1.00 96.06 102 SER A N 1
ATOM 776 C CA . SER A 1 102 ? -18.291 7.988 1.999 1.00 96.06 102 SER A CA 1
ATOM 777 C C . SER A 1 102 ? -17.898 7.556 3.411 1.00 96.06 102 SER A C 1
ATOM 779 O O . SER A 1 102 ? -17.915 6.363 3.719 1.00 96.06 102 SER A O 1
ATOM 781 N N . ASN A 1 103 ? -17.628 8.529 4.286 1.00 97.00 103 ASN A N 1
ATOM 782 C CA . ASN A 1 103 ? -17.235 8.277 5.673 1.00 97.00 103 ASN A CA 1
ATOM 783 C C . ASN A 1 103 ? -15.949 7.429 5.788 1.00 97.00 103 ASN A C 1
ATOM 785 O O . ASN A 1 103 ? -15.826 6.645 6.719 1.00 97.00 103 ASN A O 1
ATOM 789 N N . LEU A 1 104 ? -14.997 7.559 4.861 1.00 98.56 104 LEU A N 1
ATOM 790 C CA . LEU A 1 104 ? -13.677 6.931 4.969 1.00 98.56 104 LEU A CA 1
ATOM 791 C C . LEU A 1 104 ? -12.902 7.449 6.196 1.00 98.56 104 LEU A C 1
ATOM 793 O O . LEU A 1 104 ? -12.940 8.641 6.512 1.00 98.56 104 LEU A O 1
ATOM 797 N N . ARG A 1 105 ? -12.135 6.567 6.847 1.00 98.69 105 ARG A N 1
ATOM 798 C CA . ARG A 1 105 ? -11.062 6.931 7.784 1.00 98.69 105 ARG A CA 1
ATOM 799 C C . ARG A 1 105 ? -9.724 6.372 7.331 1.00 98.69 105 ARG A C 1
ATOM 801 O O . ARG A 1 105 ? -9.631 5.248 6.847 1.00 98.69 105 ARG A O 1
ATOM 808 N N . VAL A 1 106 ? -8.680 7.174 7.508 1.00 98.81 106 VAL A N 1
ATOM 809 C CA . VAL A 1 106 ? -7.311 6.820 7.135 1.00 98.81 106 VAL A CA 1
ATOM 810 C C . VAL A 1 106 ? -6.393 6.990 8.336 1.00 98.81 106 VAL A C 1
ATOM 812 O O . VAL A 1 106 ? -6.363 8.055 8.956 1.00 98.81 106 VAL A O 1
ATOM 815 N N . TYR A 1 107 ? -5.593 5.968 8.619 1.00 98.75 107 TYR A N 1
ATOM 816 C CA . TYR A 1 107 ? -4.608 5.975 9.697 1.00 98.75 107 TYR A CA 1
ATOM 817 C C . TYR A 1 107 ? -3.216 5.778 9.111 1.00 98.75 107 TYR A C 1
ATOM 819 O O . TYR A 1 107 ? -2.901 4.705 8.602 1.00 98.75 107 TYR A O 1
ATOM 827 N N . ILE A 1 108 ? -2.375 6.809 9.156 1.00 98.19 108 ILE A N 1
ATOM 828 C CA . ILE A 1 108 ? -1.022 6.731 8.595 1.00 98.19 108 ILE A CA 1
ATOM 829 C C . ILE A 1 108 ? -0.069 6.301 9.699 1.00 98.19 108 ILE A C 1
ATOM 831 O O . ILE A 1 108 ? 0.104 7.021 10.679 1.00 98.19 108 ILE A O 1
ATOM 835 N N . THR A 1 109 ? 0.570 5.145 9.539 1.00 96.19 109 THR A N 1
ATOM 836 C CA . THR A 1 109 ? 1.507 4.618 10.530 1.00 96.19 109 THR A CA 1
ATOM 837 C C . THR A 1 109 ? 2.914 4.452 9.972 1.00 96.19 109 THR A C 1
ATOM 839 O O . THR A 1 109 ? 3.153 4.440 8.762 1.00 96.19 109 THR A O 1
ATOM 842 N N . GLY A 1 110 ? 3.875 4.384 10.882 1.00 93.31 110 GLY A N 1
ATOM 843 C CA . GLY A 1 110 ? 5.284 4.389 10.560 1.00 93.31 110 GLY A CA 1
ATOM 844 C C . GLY A 1 110 ? 6.142 4.658 11.782 1.00 93.31 110 GLY A C 1
ATOM 845 O O . GLY A 1 110 ? 5.671 4.706 12.920 1.00 93.31 110 GLY A O 1
ATOM 846 N N . LEU A 1 111 ? 7.431 4.819 11.521 1.00 91.06 111 LEU A N 1
ATOM 847 C CA . LEU A 1 111 ? 8.447 4.987 12.541 1.00 91.06 111 LEU A CA 1
ATOM 848 C C . LEU A 1 111 ? 9.336 6.168 12.166 1.00 91.06 111 LEU A C 1
ATOM 850 O O . LEU A 1 111 ? 9.887 6.197 11.062 1.00 91.06 111 LEU A O 1
ATOM 854 N N . SER A 1 112 ? 9.456 7.149 13.054 1.00 86.44 112 SER A N 1
ATOM 855 C CA . SER A 1 112 ? 10.344 8.290 12.866 1.00 86.44 112 SER A CA 1
ATOM 856 C C . SER A 1 112 ? 11.803 7.898 13.101 1.00 86.44 112 SER A C 1
ATOM 858 O O . SER A 1 112 ? 12.129 6.914 13.770 1.00 86.44 112 SER A O 1
ATOM 860 N N . ARG A 1 113 ? 12.720 8.683 12.525 1.00 79.56 113 ARG A N 1
ATOM 861 C CA . ARG A 1 113 ? 14.164 8.447 12.661 1.00 79.56 113 ARG A CA 1
ATOM 862 C C . ARG A 1 113 ? 14.621 8.521 14.119 1.00 79.56 113 ARG A C 1
ATOM 864 O O . ARG A 1 113 ? 15.448 7.711 14.536 1.00 79.56 113 ARG A O 1
ATOM 871 N N . ASP A 1 114 ? 14.071 9.465 14.873 1.00 72.25 114 ASP A N 1
ATOM 872 C CA . ASP A 1 114 ? 14.494 9.754 16.244 1.00 72.25 114 ASP A CA 1
ATOM 873 C C . ASP A 1 114 ? 14.106 8.628 17.214 1.00 72.25 114 ASP A C 1
ATOM 875 O O . ASP A 1 114 ? 14.825 8.369 18.176 1.00 72.25 114 ASP A O 1
ATOM 879 N N . MET A 1 115 ? 13.028 7.896 16.915 1.00 67.75 115 MET A N 1
ATOM 880 C CA . MET A 1 115 ? 12.542 6.784 17.736 1.00 67.75 115 MET A CA 1
ATOM 881 C C . MET A 1 115 ? 13.243 5.447 17.463 1.00 67.75 115 MET A C 1
ATOM 883 O O . MET A 1 115 ? 13.141 4.531 18.279 1.00 67.75 115 MET A O 1
ATOM 887 N N . ALA A 1 116 ? 13.939 5.300 16.331 1.00 61.62 116 ALA A N 1
ATOM 888 C CA . ALA A 1 116 ? 14.341 3.976 15.847 1.00 61.62 116 ALA A CA 1
ATOM 889 C C . ALA A 1 116 ? 15.746 3.859 15.246 1.00 61.62 116 ALA A C 1
ATOM 891 O O . ALA A 1 116 ? 16.173 2.775 14.832 1.00 61.62 116 ALA A O 1
ATOM 892 N N . GLY A 1 117 ? 16.501 4.956 15.201 1.00 63.66 117 GLY A N 1
ATOM 893 C CA . GLY A 1 117 ? 17.866 4.944 14.688 1.00 63.66 117 GLY A CA 1
ATOM 894 C C . GLY A 1 117 ? 17.918 4.613 13.191 1.00 63.66 117 GLY A C 1
ATOM 895 O O . GLY A 1 117 ? 17.423 5.369 12.353 1.00 63.66 117 GLY A O 1
ATOM 896 N N . GLN A 1 118 ? 18.573 3.507 12.817 1.00 58.84 118 GLN A N 1
ATOM 897 C CA . GLN A 1 118 ? 18.791 3.161 11.402 1.00 58.84 118 GLN A CA 1
ATOM 898 C C . GLN A 1 118 ? 17.527 2.664 10.678 1.00 58.84 118 GLN A C 1
ATOM 900 O O . GLN A 1 118 ? 17.442 2.812 9.457 1.00 58.84 118 GLN A O 1
ATOM 905 N N . ILE A 1 119 ? 16.551 2.105 11.399 1.00 71.25 119 ILE A N 1
ATOM 906 C CA . ILE A 1 119 ? 15.332 1.523 10.821 1.00 71.25 119 ILE A CA 1
ATOM 907 C C . ILE A 1 119 ? 14.193 2.517 11.021 1.00 71.25 119 ILE A C 1
ATOM 909 O O . ILE A 1 119 ? 13.709 2.664 12.126 1.00 71.25 119 ILE A O 1
ATOM 913 N N . HIS A 1 120 ? 13.758 3.207 9.974 1.00 79.44 120 HIS A N 1
ATOM 914 C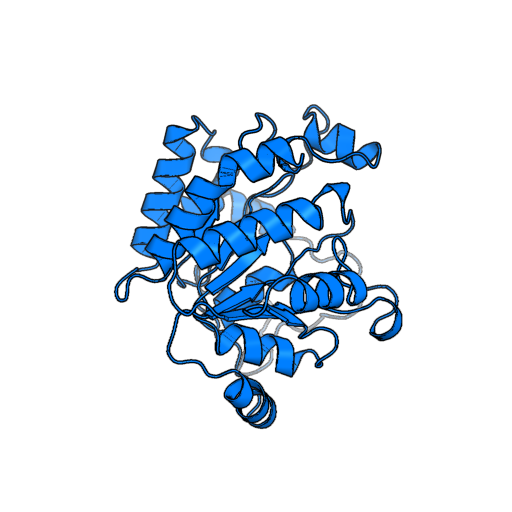 CA . HIS A 1 120 ? 12.638 4.148 10.046 1.00 79.44 120 HIS A CA 1
ATOM 915 C C . HIS A 1 120 ? 11.889 4.185 8.715 1.00 79.44 120 HIS A C 1
ATOM 917 O O . HIS A 1 120 ? 12.409 3.744 7.682 1.00 79.44 120 HIS A O 1
ATOM 923 N N . THR A 1 121 ? 10.670 4.721 8.732 1.00 81.12 121 THR A N 1
ATOM 924 C CA . THR A 1 121 ? 9.882 4.945 7.521 1.00 81.12 121 THR A CA 1
ATOM 925 C C . THR A 1 121 ? 10.598 5.963 6.642 1.00 81.12 121 THR A C 1
ATOM 927 O O . THR A 1 121 ? 10.847 7.095 7.051 1.00 81.12 121 THR A O 1
ATOM 930 N N . LYS A 1 122 ? 10.945 5.555 5.419 1.00 82.81 122 LYS A N 1
ATOM 931 C CA . LYS A 1 122 ? 11.515 6.444 4.404 1.00 82.81 122 LYS A CA 1
ATOM 932 C C . LYS A 1 122 ? 10.454 6.764 3.357 1.00 82.81 122 LYS A C 1
ATOM 934 O O . LYS A 1 122 ? 9.727 5.870 2.935 1.00 82.81 122 LYS A O 1
ATOM 939 N N . GLY A 1 123 ? 10.410 8.010 2.898 1.00 82.31 123 GLY A N 1
ATOM 940 C CA . GLY A 1 123 ? 9.393 8.502 1.963 1.00 82.31 123 GLY A CA 1
ATOM 941 C C . GLY A 1 123 ? 8.594 9.642 2.584 1.00 82.31 123 GLY A C 1
ATOM 942 O O . GLY A 1 123 ? 8.742 10.770 2.138 1.00 82.31 123 GLY A O 1
ATOM 943 N N . LEU A 1 124 ? 7.850 9.364 3.658 1.00 89.38 124 LEU A N 1
ATOM 944 C CA . LEU A 1 124 ? 7.185 10.383 4.478 1.00 89.38 124 LEU A CA 1
ATOM 945 C C . LEU A 1 124 ? 7.641 10.311 5.935 1.00 89.38 124 LEU A C 1
ATOM 947 O O . LEU A 1 124 ? 7.815 9.223 6.490 1.00 89.38 124 LEU A O 1
ATOM 951 N N . SER A 1 125 ? 7.823 11.482 6.538 1.00 90.50 125 SER A N 1
ATOM 952 C CA . SER A 1 125 ? 8.114 11.663 7.960 1.00 90.50 125 SER A CA 1
ATOM 953 C C . SER A 1 125 ? 6.835 11.756 8.804 1.00 90.50 125 SER A C 1
ATOM 955 O O . SER A 1 125 ? 5.731 11.911 8.276 1.00 90.50 125 SER A O 1
ATOM 957 N N . SER A 1 126 ? 6.976 11.730 10.135 1.00 92.50 126 SER A N 1
ATOM 958 C CA . SER A 1 126 ? 5.847 12.031 11.029 1.00 92.50 126 SER A CA 1
ATOM 959 C C . SER A 1 126 ? 5.334 13.461 10.824 1.00 92.50 126 SER A C 1
ATOM 961 O O . SER A 1 126 ? 4.132 13.690 10.884 1.00 92.50 126 SER A O 1
ATOM 963 N N . GLN A 1 127 ? 6.214 14.425 10.525 1.00 94.12 127 GLN A N 1
ATOM 964 C CA . GLN A 1 127 ? 5.809 15.811 10.269 1.00 94.12 127 GLN A CA 1
ATOM 965 C C . GLN A 1 127 ? 4.977 15.939 8.986 1.00 94.12 127 GLN A C 1
ATOM 967 O O . GLN A 1 127 ? 4.033 16.731 8.934 1.00 94.12 127 GLN A O 1
ATOM 972 N N . ASP A 1 128 ? 5.301 15.141 7.967 1.00 95.00 128 ASP A N 1
ATOM 973 C CA . ASP A 1 128 ? 4.514 15.054 6.736 1.00 95.00 128 ASP A CA 1
ATOM 974 C C . ASP A 1 128 ? 3.136 14.432 7.002 1.00 95.00 128 ASP A C 1
ATOM 976 O O . ASP A 1 128 ? 2.122 14.922 6.505 1.00 95.00 128 ASP A O 1
ATOM 980 N N . SER A 1 129 ? 3.080 13.398 7.848 1.00 95.25 129 SER A N 1
ATOM 981 C CA . SER A 1 129 ? 1.827 12.785 8.309 1.00 95.25 129 SER A CA 1
ATOM 982 C C . SER A 1 129 ? 0.955 13.779 9.092 1.00 95.25 129 SER A C 1
ATOM 984 O O . SER A 1 129 ? -0.236 13.914 8.812 1.00 95.25 129 SER A O 1
ATOM 986 N N . ASP A 1 130 ? 1.545 14.572 9.994 1.00 96.50 130 ASP A N 1
ATOM 987 C CA . ASP A 1 130 ? 0.846 15.665 10.688 1.00 96.50 130 ASP A CA 1
ATOM 988 C C . ASP A 1 130 ? 0.319 16.721 9.711 1.00 96.50 130 ASP A C 1
ATOM 990 O O . ASP A 1 130 ? -0.756 17.295 9.901 1.00 96.50 130 ASP A O 1
ATOM 994 N N . LEU A 1 131 ? 1.083 17.020 8.658 1.00 97.38 131 LEU A N 1
ATOM 995 C CA . LEU A 1 131 ? 0.661 17.948 7.619 1.00 97.38 131 LEU A CA 1
ATOM 996 C C . LEU A 1 131 ? -0.532 17.401 6.823 1.00 97.38 131 LEU A C 1
ATOM 998 O O . LEU A 1 131 ? -1.465 18.165 6.574 1.00 97.38 131 LEU A O 1
ATOM 1002 N N . LEU A 1 132 ? -0.548 16.107 6.490 1.00 97.50 132 LEU A N 1
ATOM 1003 C CA . LEU A 1 132 ? -1.711 15.454 5.879 1.00 97.50 132 LEU A CA 1
ATOM 1004 C C . LEU A 1 132 ? -2.922 15.478 6.812 1.00 97.50 132 LEU A C 1
ATOM 1006 O O . LEU A 1 132 ? -3.983 15.915 6.384 1.00 97.50 132 LEU A O 1
ATOM 1010 N N . ALA A 1 133 ? -2.766 15.105 8.084 1.00 97.62 133 ALA A N 1
ATOM 1011 C CA . ALA A 1 133 ? -3.859 15.100 9.061 1.00 97.62 133 ALA A CA 1
ATOM 1012 C C . ALA A 1 133 ? -4.469 16.498 9.285 1.00 97.62 133 ALA A C 1
ATOM 1014 O O . ALA A 1 133 ? -5.677 16.638 9.462 1.00 97.62 133 ALA A O 1
ATOM 1015 N N . ARG A 1 134 ? -3.656 17.563 9.220 1.00 97.50 134 ARG A N 1
ATOM 1016 C CA . ARG A 1 134 ? -4.156 18.951 9.263 1.00 97.50 134 ARG A CA 1
ATOM 1017 C C . ARG A 1 134 ? -4.921 19.357 8.003 1.00 97.50 134 ARG A C 1
ATOM 1019 O O . ARG A 1 134 ? -5.830 20.176 8.096 1.00 97.50 134 ARG A O 1
ATOM 1026 N N . ARG A 1 135 ? -4.526 18.847 6.833 1.00 97.00 135 ARG A N 1
ATOM 1027 C CA . ARG A 1 135 ? -5.150 19.166 5.536 1.00 97.00 135 ARG A CA 1
ATOM 1028 C C . ARG A 1 135 ? -6.410 18.339 5.277 1.00 97.00 135 ARG A C 1
ATOM 1030 O O . ARG A 1 135 ? -7.328 18.831 4.631 1.00 97.00 135 ARG A O 1
ATOM 1037 N N . LEU A 1 136 ? -6.439 17.102 5.762 1.00 98.06 136 LEU A N 1
ATOM 1038 C CA . LEU A 1 136 ? -7.434 16.089 5.430 1.00 98.06 136 LEU A CA 1
ATOM 1039 C C . LEU A 1 136 ? -8.111 15.595 6.722 1.00 98.06 136 LEU A C 1
ATOM 1041 O O . LEU A 1 136 ? -7.526 14.792 7.446 1.00 98.06 136 LEU A O 1
ATOM 1045 N N . PRO A 1 137 ? -9.353 16.021 7.027 1.00 96.25 137 PRO A N 1
ATOM 1046 C CA . PRO A 1 137 ? -10.002 15.753 8.320 1.00 96.25 137 PRO A CA 1
ATOM 1047 C C . PRO A 1 137 ? -10.344 14.272 8.571 1.00 96.25 137 PRO A C 1
ATOM 1049 O O . PRO A 1 137 ? -10.713 13.892 9.686 1.00 96.25 137 PRO A O 1
ATOM 1052 N N . PHE A 1 138 ? -10.252 13.430 7.540 1.00 98.25 138 PHE A N 1
ATOM 1053 C CA . PHE A 1 138 ? -10.433 11.980 7.620 1.00 98.25 138 PHE A CA 1
ATOM 1054 C C . PHE A 1 138 ? -9.125 11.213 7.890 1.00 98.25 138 PHE A C 1
ATOM 1056 O O . PHE A 1 138 ? -9.173 10.001 8.102 1.00 98.25 138 PHE A O 1
ATOM 1063 N N . VAL A 1 139 ? -7.978 11.900 7.923 1.00 98.62 139 VAL A N 1
ATOM 1064 C CA . VAL A 1 139 ? -6.649 11.323 8.157 1.00 98.62 139 VAL A CA 1
ATOM 1065 C C . VAL A 1 139 ? -6.220 11.529 9.608 1.00 98.62 139 VAL A C 1
ATOM 1067 O O . VAL A 1 139 ? -6.361 12.614 10.164 1.00 98.62 139 VAL A O 1
ATOM 1070 N N . THR A 1 140 ? -5.649 10.494 10.219 1.00 98.44 140 THR A N 1
ATOM 1071 C CA . THR A 1 140 ? -5.019 10.556 11.544 1.00 98.44 140 THR A CA 1
ATOM 1072 C C . THR A 1 140 ? -3.565 10.105 11.457 1.00 98.44 140 THR A C 1
ATOM 1074 O O . THR A 1 140 ? -3.260 9.086 10.834 1.00 98.44 140 THR A O 1
ATOM 1077 N N . ASN A 1 141 ? -2.667 10.860 12.096 1.00 97.81 141 ASN A N 1
ATOM 1078 C CA . ASN A 1 141 ? -1.275 10.457 12.251 1.00 97.81 141 ASN A CA 1
ATOM 1079 C C . ASN A 1 141 ? -1.144 9.425 13.385 1.00 97.81 141 ASN A C 1
ATOM 1081 O O . ASN A 1 141 ? -1.469 9.708 14.537 1.00 97.81 141 ASN A O 1
ATOM 1085 N N . CYS A 1 142 ? -0.643 8.243 13.046 1.00 97.19 142 CYS A N 1
ATOM 1086 C CA . CYS A 1 142 ? -0.406 7.105 13.929 1.00 97.19 142 CYS A CA 1
ATOM 1087 C C . CYS A 1 142 ? 1.064 6.644 13.865 1.00 97.19 142 CYS A C 1
ATOM 1089 O O . CYS A 1 142 ? 1.351 5.448 13.983 1.00 97.19 142 CYS A O 1
ATOM 1091 N N . PHE A 1 143 ? 2.005 7.561 13.627 1.00 95.31 143 PHE A N 1
ATOM 1092 C CA . PHE A 1 143 ? 3.439 7.287 13.756 1.00 95.31 143 PHE A CA 1
ATOM 1093 C C . PHE A 1 143 ? 3.836 7.030 15.213 1.00 95.31 143 PHE A C 1
ATOM 1095 O O . PHE A 1 143 ? 3.198 7.516 16.142 1.00 95.31 143 PHE A O 1
ATOM 1102 N N . ASP A 1 144 ? 4.915 6.268 15.403 1.00 94.19 144 ASP A N 1
ATOM 1103 C CA . ASP A 1 144 ? 5.593 6.088 16.697 1.00 94.19 144 ASP A CA 1
ATOM 1104 C C . ASP A 1 144 ? 4.719 5.519 17.830 1.00 94.19 144 ASP A C 1
ATOM 1106 O O . ASP A 1 144 ? 5.076 5.581 19.004 1.00 94.19 144 ASP A O 1
ATOM 1110 N N . ILE A 1 145 ? 3.613 4.856 17.483 1.00 95.25 145 ILE A N 1
ATOM 1111 C CA . ILE A 1 145 ? 2.702 4.216 18.445 1.00 95.25 145 ILE A CA 1
ATOM 1112 C C . ILE A 1 145 ? 3.244 2.900 19.030 1.00 95.25 145 ILE A C 1
ATOM 1114 O O . ILE A 1 145 ? 2.596 2.295 19.877 1.00 95.25 145 ILE A O 1
ATOM 1118 N N . GLY A 1 146 ? 4.433 2.453 18.607 1.00 93.81 146 GLY A N 1
ATOM 1119 C CA . GLY A 1 146 ? 5.050 1.181 19.001 1.00 93.81 146 GLY A CA 1
ATOM 1120 C C . GLY A 1 146 ? 4.640 -0.000 18.111 1.00 93.81 146 GLY A C 1
ATOM 1121 O O . GLY A 1 146 ? 3.524 -0.053 17.606 1.00 93.81 146 GLY A O 1
ATOM 1122 N N . LEU A 1 147 ? 5.551 -0.962 17.909 1.00 93.38 147 LEU A N 1
ATOM 1123 C CA . LEU A 1 147 ? 5.406 -2.030 16.905 1.00 93.38 147 LEU A CA 1
ATOM 1124 C C . LEU A 1 147 ? 4.077 -2.791 17.011 1.00 93.38 147 LEU A C 1
ATOM 1126 O O . LEU A 1 147 ? 3.350 -2.888 16.028 1.00 93.38 147 LEU A O 1
ATOM 1130 N N . TRP A 1 148 ? 3.744 -3.314 18.193 1.00 96.56 148 TRP A N 1
ATOM 1131 C CA . TRP A 1 148 ? 2.525 -4.108 18.367 1.00 96.56 148 TRP A CA 1
ATOM 1132 C C . TRP A 1 148 ? 1.249 -3.299 18.156 1.00 96.56 148 TRP A C 1
ATOM 1134 O O . TRP A 1 148 ? 0.290 -3.831 17.606 1.00 96.56 148 TRP A O 1
ATOM 1144 N N . ASN A 1 149 ? 1.256 -2.014 18.505 1.00 98.06 149 ASN A N 1
ATOM 1145 C CA . ASN A 1 149 ? 0.135 -1.119 18.246 1.00 98.06 149 ASN A CA 1
ATOM 1146 C C . ASN A 1 149 ? -0.014 -0.818 16.750 1.00 98.06 149 ASN A C 1
ATOM 1148 O O . ASN A 1 149 ? -1.137 -0.758 16.269 1.00 98.06 149 ASN A O 1
ATOM 1152 N N . GLN A 1 150 ? 1.087 -0.700 15.993 1.00 97.31 150 GLN A N 1
ATOM 1153 C CA . GLN A 1 150 ? 1.023 -0.599 14.526 1.00 97.31 150 GLN A CA 1
ATOM 1154 C C . GLN A 1 150 ? 0.426 -1.870 13.914 1.00 97.31 150 GLN A C 1
ATOM 1156 O O . GLN A 1 150 ? -0.463 -1.792 13.075 1.00 97.31 150 GLN A O 1
ATOM 1161 N N . VAL A 1 151 ? 0.877 -3.045 14.364 1.00 98.12 151 VAL A N 1
ATOM 1162 C CA . VAL A 1 151 ? 0.354 -4.340 13.897 1.00 98.12 151 VAL A CA 1
ATOM 1163 C C . VAL A 1 151 ? -1.136 -4.484 14.224 1.00 98.12 151 VAL A C 1
ATOM 1165 O O . VAL A 1 151 ? -1.908 -4.920 13.375 1.00 98.12 151 VAL A O 1
ATOM 1168 N N . ALA A 1 152 ? -1.550 -4.088 15.428 1.00 98.50 152 ALA A N 1
ATOM 1169 C CA . ALA A 1 152 ? -2.949 -4.119 15.837 1.00 98.50 152 ALA A CA 1
ATOM 1170 C C . ALA A 1 152 ? -3.812 -3.111 15.066 1.00 98.50 152 ALA A C 1
ATOM 1172 O O . ALA A 1 152 ? -4.915 -3.455 14.663 1.00 98.50 152 ALA A O 1
ATOM 1173 N N . LEU A 1 153 ? -3.301 -1.905 14.802 1.00 98.69 153 LEU A N 1
ATOM 1174 C CA . LEU A 1 153 ? -3.979 -0.906 13.976 1.00 98.69 153 LEU A CA 1
ATOM 1175 C C . LEU A 1 153 ? -4.185 -1.402 12.539 1.00 98.69 153 LEU A C 1
ATOM 1177 O O . LEU A 1 153 ? -5.263 -1.218 11.985 1.00 98.69 153 LEU A O 1
ATOM 1181 N N . ILE A 1 154 ? -3.178 -2.056 11.948 1.00 98.50 154 ILE A N 1
ATOM 1182 C CA . ILE A 1 154 ? -3.311 -2.684 10.626 1.00 98.50 154 ILE A CA 1
ATOM 1183 C C . ILE A 1 154 ? -4.429 -3.732 10.656 1.00 98.50 154 ILE A C 1
ATOM 1185 O O . ILE A 1 154 ? -5.262 -3.742 9.757 1.00 98.50 154 ILE A O 1
ATOM 1189 N N . ALA A 1 155 ? -4.470 -4.572 11.694 1.00 98.25 155 ALA A N 1
ATOM 1190 C CA . ALA A 1 155 ? -5.474 -5.624 11.853 1.00 98.25 155 ALA A CA 1
ATOM 1191 C C . ALA A 1 155 ? -6.905 -5.110 12.091 1.00 98.25 155 ALA A C 1
ATOM 1193 O O . ALA A 1 155 ? -7.854 -5.810 11.757 1.00 98.25 155 ALA A O 1
ATOM 1194 N N . GLU A 1 156 ? -7.058 -3.919 12.677 1.00 98.19 156 GLU A N 1
ATOM 1195 C CA . GLU A 1 156 ? -8.361 -3.267 12.887 1.00 98.19 156 GLU A CA 1
ATOM 1196 C C . GLU A 1 156 ? -8.900 -2.615 11.602 1.00 98.19 156 GLU A C 1
ATOM 1198 O O . GLU A 1 156 ? -10.095 -2.359 11.505 1.00 98.19 156 GLU A O 1
ATOM 1203 N N . CYS A 1 157 ? -8.038 -2.339 10.615 1.00 98.69 157 CYS A N 1
ATOM 1204 C CA . CYS A 1 157 ? -8.442 -1.686 9.371 1.00 98.69 157 CYS A CA 1
ATOM 1205 C C . CYS A 1 157 ? -8.929 -2.676 8.304 1.00 98.69 157 CYS A C 1
ATOM 1207 O O . CYS A 1 157 ? -8.427 -3.795 8.205 1.00 98.69 157 CYS A O 1
ATOM 1209 N N . ASP A 1 158 ? -9.815 -2.213 7.419 1.00 98.50 158 ASP A N 1
ATOM 1210 C CA . ASP A 1 158 ? -10.339 -3.004 6.297 1.00 98.50 158 ASP A CA 1
ATOM 1211 C C . ASP A 1 158 ? -9.296 -3.225 5.191 1.00 98.50 158 ASP A C 1
ATOM 1213 O O . ASP A 1 158 ? -9.290 -4.257 4.522 1.00 98.50 158 ASP A O 1
ATOM 1217 N N . ILE A 1 159 ? -8.409 -2.248 4.969 1.00 98.69 159 ILE A N 1
ATOM 1218 C CA . ILE A 1 159 ? -7.342 -2.313 3.962 1.00 98.69 159 ILE A CA 1
ATOM 1219 C C . ILE A 1 159 ? -6.030 -1.795 4.552 1.00 98.69 159 ILE A C 1
ATOM 1221 O O . ILE A 1 159 ? -5.979 -0.765 5.224 1.00 98.69 159 ILE A O 1
ATOM 1225 N N . LEU A 1 160 ? -4.934 -2.459 4.196 1.00 98.62 160 LEU A N 1
ATOM 1226 C CA . LEU A 1 160 ? -3.587 -1.914 4.257 1.00 98.62 160 LEU A CA 1
ATOM 1227 C C . LEU A 1 160 ? -3.228 -1.332 2.885 1.00 98.62 160 LEU A C 1
ATOM 1229 O O . LEU A 1 160 ? -3.144 -2.070 1.909 1.00 98.62 160 LEU A O 1
ATOM 1233 N N . LEU A 1 161 ? -2.992 -0.025 2.796 1.00 98.56 161 LEU A N 1
ATOM 1234 C CA . LEU A 1 161 ? -2.495 0.649 1.597 1.00 98.56 161 LEU A CA 1
ATOM 1235 C C . LEU A 1 161 ? -1.006 0.946 1.763 1.00 98.56 161 LEU A C 1
ATOM 1237 O O . LEU A 1 161 ? -0.596 1.707 2.640 1.00 98.56 161 LEU A O 1
ATOM 1241 N N . ALA A 1 162 ? -0.178 0.354 0.909 1.00 96.44 162 ALA A N 1
ATOM 1242 C CA . ALA A 1 162 ? 1.263 0.550 0.986 1.00 96.44 162 ALA A CA 1
ATOM 1243 C C . ALA A 1 162 ? 1.939 0.300 -0.364 1.00 96.44 162 ALA A C 1
ATOM 1245 O O . ALA A 1 162 ? 1.515 -0.599 -1.093 1.00 96.44 162 ALA A O 1
ATOM 1246 N N . PRO A 1 163 ? 3.036 1.001 -0.692 1.00 94.25 163 PRO A N 1
ATOM 1247 C CA . PRO A 1 163 ? 3.944 0.526 -1.722 1.00 94.25 163 PRO A CA 1
ATOM 1248 C C . PRO A 1 163 ? 4.619 -0.779 -1.278 1.00 94.25 163 PRO A C 1
ATOM 1250 O O . PRO A 1 163 ? 4.545 -1.160 -0.108 1.00 94.25 163 PRO A O 1
ATOM 1253 N N . HIS A 1 164 ? 5.337 -1.454 -2.180 1.00 90.50 164 HIS A N 1
ATOM 1254 C CA . HIS A 1 164 ? 6.134 -2.624 -1.796 1.00 90.50 164 HIS A CA 1
ATOM 1255 C C . HIS A 1 164 ? 7.128 -2.256 -0.677 1.00 90.50 164 HIS A C 1
ATOM 1257 O O . HIS A 1 164 ? 8.098 -1.525 -0.901 1.00 90.50 164 HIS A O 1
ATOM 1263 N N . THR A 1 165 ? 6.937 -2.787 0.530 1.00 87.75 165 THR A N 1
ATOM 1264 C CA . THR A 1 165 ? 7.880 -2.660 1.650 1.00 87.75 165 THR A CA 1
ATOM 1265 C C . THR A 1 165 ? 7.925 -3.967 2.430 1.00 87.75 165 THR A C 1
ATOM 1267 O O . THR A 1 165 ? 6.946 -4.707 2.454 1.00 87.75 165 THR A O 1
ATOM 1270 N N . GLY A 1 166 ? 9.043 -4.246 3.107 1.00 86.56 166 GLY A N 1
ATOM 1271 C CA . GLY A 1 166 ? 9.146 -5.446 3.944 1.00 86.56 166 GLY A CA 1
ATOM 1272 C C . GLY A 1 166 ? 8.086 -5.495 5.051 1.00 86.56 166 GLY A C 1
ATOM 1273 O O . GLY A 1 166 ? 7.611 -6.572 5.388 1.00 86.56 166 GLY A O 1
ATOM 1274 N N . PHE A 1 167 ? 7.674 -4.337 5.578 1.00 90.81 167 PHE A N 1
ATOM 1275 C CA . PHE A 1 167 ? 6.666 -4.279 6.635 1.00 90.81 167 PHE A CA 1
ATOM 1276 C C . PHE A 1 167 ? 5.235 -4.435 6.105 1.00 90.81 167 PHE A C 1
ATOM 1278 O O . PHE A 1 167 ? 4.385 -4.937 6.825 1.00 90.81 167 PHE A O 1
ATOM 1285 N N . ALA A 1 168 ? 4.967 -4.101 4.837 1.00 93.25 168 ALA A N 1
ATOM 1286 C CA . ALA A 1 168 ? 3.628 -4.224 4.255 1.00 93.25 168 ALA A CA 1
ATOM 1287 C C . ALA A 1 168 ? 3.118 -5.676 4.199 1.00 93.25 168 ALA A C 1
ATOM 1289 O O . ALA A 1 168 ? 1.917 -5.915 4.300 1.00 93.25 168 ALA A O 1
ATOM 1290 N N . PHE A 1 169 ? 4.021 -6.661 4.143 1.00 93.25 169 PHE A N 1
ATOM 1291 C CA . PHE A 1 169 ? 3.644 -8.073 4.218 1.00 93.25 169 PHE A CA 1
ATOM 1292 C C . PHE A 1 169 ? 2.918 -8.436 5.518 1.00 93.25 169 PHE A C 1
ATOM 1294 O O . PHE A 1 169 ? 2.186 -9.421 5.532 1.00 93.25 169 PHE A O 1
ATOM 1301 N N . ILE A 1 170 ? 3.063 -7.650 6.593 1.00 94.75 170 ILE A N 1
ATOM 1302 C CA . ILE A 1 170 ? 2.423 -7.934 7.882 1.00 94.75 170 ILE A CA 1
ATOM 1303 C C . ILE A 1 170 ? 0.899 -8.011 7.783 1.00 94.75 170 ILE A C 1
ATOM 1305 O O . ILE A 1 170 ? 0.309 -8.841 8.471 1.00 94.75 170 ILE A O 1
ATOM 1309 N N . GLY A 1 171 ? 0.276 -7.232 6.884 1.00 95.81 171 GLY A N 1
ATOM 1310 C CA . GLY A 1 171 ? -1.172 -7.264 6.654 1.00 95.81 171 GLY A CA 1
ATOM 1311 C C . GLY A 1 171 ? -1.662 -8.678 6.340 1.00 95.81 171 GLY A C 1
ATOM 1312 O O . GLY A 1 171 ? -2.616 -9.165 6.941 1.00 95.81 171 GLY A O 1
ATOM 1313 N N . GLN A 1 172 ? -0.902 -9.410 5.521 1.00 93.88 172 GLN A N 1
ATOM 1314 C CA . GLN A 1 172 ? -1.201 -10.794 5.153 1.00 93.88 172 GLN A CA 1
ATOM 1315 C C . GLN A 1 172 ? -1.189 -11.752 6.359 1.00 93.88 172 GLN A C 1
ATOM 1317 O O . GLN A 1 172 ? -1.908 -12.746 6.351 1.00 93.88 172 GLN A O 1
ATOM 1322 N N . PHE A 1 173 ? -0.412 -11.473 7.409 1.00 95.69 173 PHE A N 1
ATOM 1323 C CA . PHE A 1 173 ? -0.316 -12.323 8.605 1.00 95.69 173 PHE A CA 1
ATOM 1324 C C . PHE A 1 173 ? -1.330 -11.969 9.697 1.00 95.69 173 PHE A C 1
ATOM 1326 O O . PHE A 1 173 ? -1.588 -12.797 10.574 1.00 95.69 173 PHE A O 1
ATOM 1333 N N . VAL A 1 174 ? -1.905 -10.765 9.652 1.00 96.75 174 VAL A N 1
ATOM 1334 C CA . VAL A 1 174 ? -2.956 -10.323 10.586 1.00 96.75 174 VAL A CA 1
ATOM 1335 C C . VAL A 1 174 ? -4.356 -10.320 9.975 1.00 96.75 174 VAL A C 1
ATOM 1337 O O . VAL A 1 174 ? -5.317 -10.016 10.669 1.00 96.75 174 VAL A O 1
ATOM 1340 N N . GLY A 1 175 ? -4.481 -10.729 8.710 1.00 95.50 175 GLY A N 1
ATOM 1341 C CA . GLY A 1 175 ? -5.767 -10.890 8.030 1.00 95.50 175 GLY A CA 1
ATOM 1342 C C . GLY A 1 175 ? -6.243 -9.660 7.259 1.00 95.50 175 GLY A C 1
ATOM 1343 O O . GLY A 1 175 ? -7.336 -9.704 6.707 1.00 95.50 175 GLY A O 1
ATOM 1344 N N . THR A 1 176 ? -5.434 -8.605 7.171 1.00 97.69 176 THR A N 1
ATOM 1345 C CA . THR A 1 176 ? -5.785 -7.359 6.483 1.00 97.69 176 THR A CA 1
ATOM 1346 C C . THR A 1 176 ? -5.420 -7.426 4.998 1.00 97.69 176 THR A C 1
ATOM 1348 O O . THR A 1 176 ? -4.240 -7.615 4.663 1.00 97.69 176 THR A O 1
ATOM 1351 N N . PRO A 1 177 ? -6.389 -7.235 4.085 1.00 97.69 177 PRO A N 1
ATOM 1352 C CA . PRO A 1 177 ? -6.123 -7.138 2.660 1.00 97.69 177 PRO A CA 1
ATOM 1353 C C . PRO A 1 177 ? -5.120 -6.043 2.297 1.00 97.69 177 PRO A C 1
ATOM 1355 O O . PRO A 1 177 ? -5.172 -4.933 2.823 1.00 97.69 177 PRO A O 1
ATOM 1358 N N . TRP A 1 178 ? -4.212 -6.338 1.363 1.00 97.69 178 TRP A N 1
ATOM 1359 C CA . TRP A 1 178 ? -3.188 -5.380 0.932 1.00 97.69 178 TRP A CA 1
ATOM 1360 C C . TRP A 1 178 ? -3.530 -4.763 -0.427 1.00 97.69 178 TRP A C 1
ATOM 1362 O O . TRP A 1 178 ? -3.522 -5.448 -1.449 1.00 97.69 178 TRP A O 1
ATOM 1372 N N . LEU A 1 179 ? -3.778 -3.453 -0.444 1.00 98.44 179 LEU A N 1
ATOM 1373 C CA . LEU A 1 179 ? -3.768 -2.624 -1.646 1.00 98.44 179 LEU A CA 1
ATOM 1374 C C . LEU A 1 179 ? -2.334 -2.139 -1.905 1.00 98.44 179 LEU A C 1
ATOM 1376 O O . LEU A 1 179 ? -1.848 -1.193 -1.279 1.00 98.44 179 LEU A O 1
ATOM 1380 N N . ALA A 1 180 ? -1.635 -2.823 -2.804 1.00 96.88 180 ALA A N 1
ATOM 1381 C CA . ALA A 1 180 ? -0.233 -2.574 -3.095 1.00 96.88 180 ALA A CA 1
ATOM 1382 C C . ALA A 1 180 ? -0.053 -1.515 -4.190 1.00 96.88 180 ALA A C 1
ATOM 1384 O O . ALA A 1 180 ? -0.573 -1.655 -5.299 1.00 96.88 180 ALA A O 1
ATOM 1385 N N . ILE A 1 181 ? 0.756 -0.490 -3.909 1.00 96.12 181 ILE A N 1
ATOM 1386 C CA . ILE A 1 181 ? 1.329 0.386 -4.942 1.00 96.12 181 ILE A CA 1
ATOM 1387 C C . ILE A 1 181 ? 2.614 -0.281 -5.447 1.00 96.12 181 ILE A C 1
ATOM 1389 O O . ILE A 1 181 ? 3.714 -0.039 -4.933 1.00 96.12 181 ILE A O 1
ATOM 1393 N N . SER A 1 182 ? 2.466 -1.177 -6.420 1.00 94.12 182 SER A N 1
ATOM 1394 C CA . SER A 1 182 ? 3.576 -1.980 -6.924 1.00 94.12 182 SER A CA 1
ATOM 1395 C C . SER A 1 182 ? 4.648 -1.108 -7.580 1.00 94.12 182 SER A C 1
ATOM 1397 O O . SER A 1 182 ? 4.368 -0.076 -8.196 1.00 94.12 182 SER A O 1
ATOM 1399 N N . ARG A 1 183 ? 5.914 -1.514 -7.444 1.00 92.12 183 ARG A N 1
ATOM 1400 C CA . ARG A 1 183 ? 7.055 -0.694 -7.873 1.00 92.12 183 ARG A CA 1
ATOM 1401 C C . ARG A 1 183 ? 8.305 -1.493 -8.167 1.00 92.12 183 ARG A C 1
ATOM 1403 O O . ARG A 1 183 ? 8.508 -2.572 -7.631 1.00 92.12 183 ARG A O 1
ATOM 1410 N N . CYS A 1 184 ? 9.205 -0.921 -8.959 1.00 89.50 184 CYS A N 1
ATOM 1411 C CA . CYS A 1 184 ? 10.533 -1.494 -9.124 1.00 89.50 184 CYS A CA 1
ATOM 1412 C C . CYS A 1 184 ? 11.343 -1.447 -7.809 1.00 89.50 184 CYS A C 1
ATOM 1414 O O . CYS A 1 184 ? 11.213 -0.501 -7.024 1.00 89.50 184 CYS A O 1
ATOM 1416 N N . PRO A 1 185 ? 12.226 -2.436 -7.590 1.00 87.56 185 PRO A N 1
ATOM 1417 C CA . PRO A 1 185 ? 12.579 -3.503 -8.533 1.00 87.56 185 PRO A CA 1
ATOM 1418 C C . PRO A 1 185 ? 11.728 -4.770 -8.412 1.00 87.56 185 PRO A C 1
ATOM 1420 O O . PRO A 1 185 ? 11.777 -5.602 -9.316 1.00 87.56 185 PRO A O 1
ATOM 1423 N N . TRP A 1 186 ? 10.977 -4.928 -7.325 1.00 86.50 186 TRP A N 1
ATOM 1424 C CA . TRP A 1 186 ? 10.377 -6.203 -6.955 1.00 86.50 186 TRP A CA 1
ATOM 1425 C C . TRP A 1 186 ? 8.863 -6.212 -7.140 1.00 86.50 186 TRP A C 1
ATOM 1427 O O . TRP A 1 186 ? 8.204 -5.252 -6.744 1.00 86.50 186 TRP A O 1
ATOM 1437 N N . PRO A 1 187 ? 8.293 -7.299 -7.683 1.00 88.38 187 PRO A N 1
ATOM 1438 C CA . PRO A 1 187 ? 6.875 -7.537 -7.513 1.00 88.38 187 PRO A CA 1
ATOM 1439 C C . PRO A 1 187 ? 6.591 -7.957 -6.069 1.00 88.38 187 PRO A C 1
ATOM 1441 O O . PRO A 1 187 ? 7.491 -8.390 -5.352 1.00 88.38 187 PRO A O 1
ATOM 1444 N N . GLU A 1 188 ? 5.341 -7.864 -5.639 1.00 88.12 188 GLU A N 1
ATOM 1445 C CA . GLU A 1 188 ? 4.898 -8.533 -4.421 1.00 88.12 188 GLU A CA 1
ATOM 1446 C C . GLU A 1 188 ? 4.985 -10.056 -4.628 1.00 88.12 188 GLU A C 1
ATOM 1448 O O . GLU A 1 188 ? 4.588 -10.559 -5.675 1.00 88.12 188 GLU A O 1
ATOM 1453 N N . TYR A 1 189 ? 5.550 -10.793 -3.668 1.00 81.62 189 TYR A N 1
ATOM 1454 C CA . TYR A 1 189 ? 5.883 -12.220 -3.848 1.00 81.62 189 TYR A CA 1
ATOM 1455 C C . TYR A 1 189 ? 5.471 -13.120 -2.679 1.00 81.62 189 TYR A C 1
ATOM 1457 O O . TYR A 1 189 ? 5.700 -14.326 -2.722 1.00 81.62 189 TYR A O 1
ATOM 1465 N N . LEU A 1 190 ? 4.900 -12.553 -1.617 1.00 80.00 190 LEU A N 1
ATOM 1466 C CA . LEU A 1 190 ? 4.466 -13.300 -0.443 1.00 80.00 190 LEU A CA 1
ATOM 1467 C C . LEU A 1 190 ? 3.006 -12.975 -0.160 1.00 80.00 190 LEU A C 1
ATOM 1469 O O . LEU A 1 190 ? 2.666 -11.836 0.160 1.00 80.00 190 LEU A O 1
ATOM 1473 N N . PHE A 1 191 ? 2.171 -14.005 -0.247 1.00 80.19 191 PHE A N 1
ATOM 1474 C CA . PHE A 1 191 ? 0.746 -13.932 0.041 1.00 80.19 191 PHE A CA 1
ATOM 1475 C C . PHE A 1 191 ? 0.347 -15.095 0.931 1.00 80.19 191 PHE A C 1
ATOM 1477 O O . PHE A 1 191 ? 0.805 -16.222 0.753 1.00 80.19 191 PHE A O 1
ATOM 1484 N N . ASN A 1 192 ? -0.514 -14.811 1.900 1.00 89.38 192 ASN A N 1
ATOM 1485 C CA . ASN A 1 192 ? -0.836 -15.736 2.984 1.00 89.38 192 ASN A CA 1
ATOM 1486 C C . ASN A 1 192 ? -2.283 -16.252 2.891 1.00 89.38 192 ASN A C 1
ATOM 1488 O O . ASN A 1 192 ? -2.924 -16.561 3.894 1.00 89.38 192 ASN A O 1
ATOM 1492 N N . GLY A 1 193 ? -2.834 -16.300 1.675 1.00 89.56 193 GLY A N 1
ATOM 1493 C CA . GLY A 1 193 ? -4.243 -16.630 1.458 1.00 89.56 193 GLY A CA 1
ATOM 1494 C C . GLY A 1 193 ? -5.217 -15.527 1.886 1.00 89.56 193 GLY A C 1
ATOM 1495 O O . GLY A 1 193 ? -6.396 -15.815 2.072 1.00 89.56 193 GLY A O 1
ATOM 1496 N N . ILE A 1 194 ? -4.735 -14.291 2.052 1.00 94.56 194 ILE A N 1
ATOM 1497 C CA . ILE A 1 194 ? -5.544 -13.097 2.324 1.00 94.56 194 ILE A CA 1
ATOM 1498 C C . ILE A 1 194 ? -5.696 -12.308 1.014 1.00 94.56 194 ILE A C 1
ATOM 1500 O O . ILE A 1 194 ? -4.715 -12.198 0.273 1.00 94.56 194 ILE A O 1
ATOM 1504 N N . PRO A 1 195 ? -6.887 -11.765 0.692 1.00 95.94 195 PRO A N 1
ATOM 1505 C CA . PRO A 1 195 ? -7.082 -10.947 -0.502 1.00 95.94 195 PRO A CA 1
ATOM 1506 C C . PRO A 1 195 ? -6.065 -9.805 -0.626 1.00 95.94 195 PRO A C 1
ATOM 1508 O O . PRO A 1 195 ? -5.549 -9.275 0.359 1.00 95.94 195 PRO A O 1
ATOM 1511 N N . PHE A 1 196 ? -5.765 -9.422 -1.860 1.00 96.62 196 PHE A N 1
ATOM 1512 C CA . PHE A 1 196 ? -4.862 -8.318 -2.165 1.00 96.62 196 PHE A CA 1
ATOM 1513 C C . PHE A 1 196 ? -5.211 -7.723 -3.530 1.00 96.62 196 PHE A C 1
ATOM 1515 O O . PHE A 1 196 ? -5.924 -8.330 -4.330 1.00 96.62 196 PHE A O 1
ATOM 1522 N N . TYR A 1 197 ? -4.702 -6.530 -3.802 1.00 97.88 197 TYR A N 1
ATOM 1523 C CA . TYR A 1 197 ? -4.785 -5.914 -5.115 1.00 97.88 197 TYR A CA 1
ATOM 1524 C C . TYR A 1 197 ? -3.488 -5.171 -5.404 1.00 97.88 197 TYR A C 1
ATOM 1526 O O . TYR A 1 197 ? -3.111 -4.265 -4.667 1.00 97.88 197 TYR A O 1
ATOM 1534 N N . SER A 1 198 ? -2.814 -5.538 -6.490 1.00 96.38 198 SER A N 1
ATOM 1535 C CA . SER A 1 198 ? -1.591 -4.868 -6.933 1.00 96.38 198 SER A CA 1
ATOM 1536 C C . SER A 1 198 ? -1.911 -3.859 -8.025 1.00 96.38 198 SER A C 1
ATOM 1538 O O . SER A 1 198 ? -2.306 -4.235 -9.132 1.00 96.38 198 SER A O 1
ATOM 1540 N N . VAL A 1 199 ? -1.681 -2.582 -7.740 1.00 97.31 199 VAL A N 1
ATOM 1541 C CA . VAL A 1 199 ? -1.677 -1.529 -8.754 1.00 97.31 199 VAL A CA 1
ATOM 1542 C C . VAL A 1 199 ? -0.357 -1.609 -9.508 1.00 97.31 199 VAL A C 1
ATOM 1544 O O . VAL A 1 199 ? 0.654 -1.030 -9.111 1.00 97.31 199 VAL A O 1
ATOM 1547 N N . ILE A 1 200 ? -0.368 -2.379 -10.596 1.00 95.31 200 ILE A N 1
ATOM 1548 C CA . ILE A 1 200 ? 0.819 -2.635 -11.416 1.00 95.31 200 ILE A CA 1
ATOM 1549 C C . ILE A 1 200 ? 1.249 -1.333 -12.112 1.00 95.31 200 ILE A C 1
ATOM 1551 O O . ILE A 1 200 ? 0.426 -0.726 -12.814 1.00 95.31 200 ILE A O 1
ATOM 1555 N N . PRO A 1 201 ? 2.514 -0.899 -11.955 1.00 93.25 201 PRO A N 1
ATOM 1556 C CA . PRO A 1 201 ? 2.970 0.374 -12.483 1.00 93.25 201 PRO A CA 1
ATOM 1557 C C . PRO A 1 201 ? 3.068 0.352 -14.005 1.00 93.25 201 PRO A C 1
ATOM 1559 O O . PRO A 1 201 ? 3.374 -0.667 -14.621 1.00 93.25 201 PRO A O 1
ATOM 1562 N N . ASP A 1 202 ? 2.901 1.524 -14.604 1.00 87.69 202 ASP A N 1
ATOM 1563 C CA . ASP A 1 202 ? 3.057 1.736 -16.040 1.00 87.69 202 ASP A CA 1
ATOM 1564 C C . ASP A 1 202 ? 4.508 2.122 -16.383 1.00 87.69 202 ASP A C 1
ATOM 1566 O O . ASP A 1 202 ? 4.812 3.263 -16.727 1.00 87.69 202 ASP A O 1
ATOM 1570 N N . CYS A 1 203 ? 5.442 1.186 -16.189 1.00 91.44 203 CYS A N 1
ATOM 1571 C CA . CYS A 1 203 ? 6.812 1.314 -16.695 1.00 91.44 203 CYS A CA 1
ATOM 1572 C C . CYS A 1 203 ? 7.329 -0.010 -17.265 1.00 91.44 203 CYS A C 1
ATOM 1574 O O . CYS A 1 203 ? 7.053 -1.075 -16.711 1.00 91.44 203 CYS A O 1
ATOM 1576 N N . ASP A 1 204 ? 8.122 0.033 -18.334 1.00 90.75 204 ASP A N 1
ATOM 1577 C CA . ASP A 1 204 ? 8.646 -1.178 -18.992 1.00 90.75 204 ASP A CA 1
ATOM 1578 C C . ASP A 1 204 ? 9.651 -1.938 -18.123 1.00 90.75 204 ASP A C 1
ATOM 1580 O O . ASP A 1 204 ? 9.820 -3.147 -18.250 1.00 90.75 204 ASP A O 1
ATOM 1584 N N . SER A 1 205 ? 10.269 -1.238 -17.169 1.00 91.75 205 SER A N 1
ATOM 1585 C CA . SER A 1 205 ? 11.200 -1.841 -16.223 1.00 91.75 205 SER A CA 1
ATOM 1586 C C . SER A 1 205 ? 10.532 -2.802 -15.238 1.00 91.75 205 SER A C 1
ATOM 1588 O O . SER A 1 205 ? 11.267 -3.540 -14.603 1.00 91.75 205 SER A O 1
ATOM 1590 N N . TYR A 1 206 ? 9.208 -2.791 -15.032 1.00 92.31 206 TYR A N 1
ATOM 1591 C CA . TYR A 1 206 ? 8.583 -3.595 -13.973 1.00 92.31 206 TYR A CA 1
ATOM 1592 C C . TYR A 1 206 ? 8.279 -5.050 -14.395 1.00 92.31 206 TYR A C 1
ATOM 1594 O O . TYR A 1 206 ? 7.605 -5.256 -15.411 1.00 92.31 206 TYR A O 1
ATOM 1602 N N . PRO A 1 207 ? 8.670 -6.051 -13.579 1.00 91.19 207 PRO A N 1
ATOM 1603 C CA . PRO A 1 207 ? 9.567 -5.958 -12.433 1.00 91.19 207 PRO A CA 1
ATOM 1604 C C . PRO A 1 207 ? 11.021 -5.889 -12.913 1.00 91.19 207 PRO A C 1
ATOM 1606 O O . PRO A 1 207 ? 11.428 -6.594 -13.841 1.00 91.19 207 PRO A O 1
ATOM 1609 N N . ALA A 1 208 ? 11.821 -5.043 -12.263 1.00 86.38 208 ALA A N 1
ATOM 1610 C CA . ALA A 1 208 ? 13.189 -4.805 -12.715 1.00 86.38 208 ALA A CA 1
ATOM 1611 C C . ALA A 1 208 ? 14.146 -5.889 -12.219 1.00 86.38 208 ALA A C 1
ATOM 1613 O O . ALA A 1 208 ? 15.196 -6.068 -12.822 1.00 86.38 208 ALA A O 1
ATOM 1614 N N . GLN A 1 209 ? 13.806 -6.585 -11.123 1.00 85.25 209 GLN A N 1
ATOM 1615 C CA . GLN A 1 209 ? 14.550 -7.720 -10.553 1.00 85.25 209 GLN A CA 1
ATOM 1616 C C . GLN A 1 209 ? 16.074 -7.481 -10.489 1.00 85.25 209 GLN A C 1
ATOM 1618 O O . GLN A 1 209 ? 16.865 -8.372 -10.779 1.00 85.25 209 GLN A O 1
ATOM 1623 N N . TRP A 1 210 ? 16.485 -6.247 -10.167 1.00 80.00 210 TRP A N 1
ATOM 1624 C CA . TRP A 1 210 ? 17.884 -5.783 -10.164 1.00 80.00 210 TRP A CA 1
ATOM 1625 C C . TRP A 1 210 ? 18.674 -5.945 -11.472 1.00 80.00 210 TRP A C 1
ATOM 1627 O O . TRP A 1 210 ? 19.895 -5.793 -11.472 1.00 80.00 210 TRP A O 1
ATOM 1637 N N . ARG A 1 211 ? 18.017 -6.191 -12.609 1.00 84.12 211 ARG A N 1
ATOM 1638 C CA . ARG A 1 211 ? 18.682 -6.163 -13.912 1.00 84.12 211 ARG A CA 1
ATOM 1639 C C . ARG A 1 211 ? 19.235 -4.763 -14.199 1.00 84.12 211 ARG A C 1
ATOM 1641 O O . ARG A 1 211 ? 18.492 -3.781 -14.221 1.00 84.12 211 ARG A O 1
ATOM 1648 N N . MET A 1 212 ? 20.547 -4.666 -14.388 1.00 79.50 212 MET A N 1
ATOM 1649 C CA . MET A 1 212 ? 21.262 -3.385 -14.518 1.00 79.50 212 MET A CA 1
ATOM 1650 C C . MET A 1 212 ? 20.980 -2.652 -15.841 1.00 79.50 212 MET A C 1
ATOM 1652 O O . MET A 1 212 ? 21.261 -1.461 -15.968 1.00 79.50 212 MET A O 1
ATOM 1656 N N . ASP A 1 213 ? 20.416 -3.349 -16.824 1.00 83.94 213 ASP A N 1
ATOM 1657 C CA . ASP A 1 213 ? 19.973 -2.796 -18.106 1.00 83.94 213 ASP A CA 1
ATOM 1658 C C . ASP A 1 213 ? 18.624 -2.060 -18.014 1.00 83.94 213 ASP A C 1
ATOM 1660 O O . ASP A 1 213 ? 18.253 -1.339 -18.936 1.00 83.94 213 ASP A O 1
ATOM 1664 N N . CYS A 1 214 ? 17.895 -2.209 -16.904 1.00 90.00 214 CYS A N 1
ATOM 1665 C CA . CYS A 1 214 ? 16.593 -1.586 -16.709 1.00 90.00 214 CYS A CA 1
ATOM 1666 C C . CYS A 1 214 ? 16.732 -0.162 -16.154 1.00 90.00 214 CYS A C 1
ATOM 1668 O O . CYS A 1 214 ? 17.364 0.053 -15.115 1.00 90.00 214 CYS A O 1
ATOM 1670 N N . GLU A 1 215 ? 16.045 0.794 -16.784 1.00 93.81 215 GLU A N 1
ATOM 1671 C CA . GLU A 1 215 ? 16.069 2.217 -16.423 1.00 93.81 215 GLU A CA 1
ATOM 1672 C C . GLU A 1 215 ? 15.780 2.457 -14.932 1.00 93.81 215 GLU A C 1
ATOM 1674 O O . GLU A 1 215 ? 16.512 3.186 -14.268 1.00 93.81 215 GLU A O 1
ATOM 1679 N N . CYS A 1 216 ? 14.764 1.802 -14.354 1.00 92.00 216 CYS A N 1
ATOM 1680 C CA . CYS A 1 216 ? 14.455 1.990 -12.933 1.00 92.00 216 CYS A CA 1
ATOM 1681 C C . CYS A 1 216 ? 15.630 1.623 -12.008 1.00 92.00 216 CYS A C 1
ATOM 1683 O O . CYS A 1 216 ? 15.823 2.291 -10.996 1.00 92.00 216 CYS A O 1
ATOM 1685 N N . ASN A 1 217 ? 16.414 0.589 -12.328 1.00 90.44 217 ASN A N 1
ATOM 1686 C CA . ASN A 1 217 ? 17.565 0.207 -11.503 1.00 90.44 217 ASN A CA 1
ATOM 1687 C C . ASN A 1 217 ? 18.737 1.171 -11.682 1.00 90.44 217 ASN A C 1
ATOM 1689 O O . ASN A 1 217 ? 19.409 1.485 -10.702 1.00 90.44 217 ASN A O 1
ATOM 1693 N N . GLN A 1 218 ? 18.940 1.682 -12.899 1.00 92.31 218 GLN A N 1
ATOM 1694 C CA . GLN A 1 218 ? 19.926 2.732 -13.164 1.00 92.31 218 GLN A CA 1
ATOM 1695 C C . GLN A 1 218 ? 19.598 3.986 -12.348 1.00 92.31 218 GLN A C 1
ATOM 1697 O O . GLN A 1 218 ? 20.449 4.484 -11.618 1.00 92.31 218 GLN A O 1
ATOM 1702 N N . ARG A 1 219 ? 18.335 4.426 -12.359 1.00 93.12 219 ARG A N 1
ATOM 1703 C CA . ARG A 1 219 ? 17.880 5.564 -11.551 1.00 93.12 219 ARG A CA 1
ATOM 1704 C C . ARG A 1 219 ? 18.092 5.345 -10.054 1.00 93.12 219 ARG A C 1
ATOM 1706 O O . ARG A 1 219 ? 18.640 6.219 -9.393 1.00 93.12 219 ARG A O 1
ATOM 1713 N N . ILE A 1 220 ? 17.759 4.164 -9.521 1.00 89.31 220 ILE A N 1
ATOM 1714 C CA . ILE A 1 220 ? 18.042 3.829 -8.110 1.00 89.31 220 ILE A CA 1
ATOM 1715 C C . ILE A 1 220 ? 19.544 3.952 -7.806 1.00 89.31 220 ILE A C 1
ATOM 1717 O O . ILE A 1 220 ? 19.911 4.522 -6.780 1.00 89.31 220 ILE A O 1
ATOM 1721 N N . ALA A 1 221 ? 20.415 3.453 -8.690 1.00 88.56 221 ALA A N 1
ATOM 1722 C CA . ALA A 1 221 ? 21.867 3.550 -8.522 1.00 88.56 221 ALA A CA 1
ATOM 1723 C C . ALA A 1 221 ? 22.377 5.004 -8.556 1.00 88.56 221 ALA A C 1
ATOM 1725 O O . ALA A 1 221 ? 23.357 5.326 -7.885 1.00 88.56 221 ALA A O 1
ATOM 1726 N N . HIS A 1 222 ? 21.686 5.884 -9.284 1.00 90.50 222 HIS A N 1
ATOM 1727 C CA . HIS A 1 222 ? 21.953 7.322 -9.345 1.00 90.50 222 HIS A CA 1
ATOM 1728 C C . HIS A 1 222 ? 21.192 8.144 -8.293 1.00 90.50 222 HIS A C 1
ATOM 1730 O O . HIS A 1 222 ? 21.247 9.370 -8.314 1.00 90.50 222 HIS A O 1
ATOM 1736 N N . CYS A 1 223 ? 20.529 7.490 -7.335 1.00 89.12 223 CYS A N 1
ATOM 1737 C CA . CYS A 1 223 ? 19.705 8.136 -6.314 1.00 89.12 223 CYS A CA 1
ATOM 1738 C C . CYS A 1 223 ? 18.524 8.961 -6.871 1.00 89.12 223 CYS A C 1
ATOM 1740 O O . CYS A 1 223 ? 18.052 9.898 -6.224 1.00 89.12 223 CYS A O 1
ATOM 1742 N N . GLU A 1 224 ? 18.016 8.585 -8.039 1.00 92.06 224 GLU A N 1
ATOM 1743 C CA . GLU A 1 224 ? 16.908 9.225 -8.743 1.00 92.06 224 GLU A CA 1
ATOM 1744 C C . GLU A 1 224 ? 15.596 8.454 -8.566 1.00 92.06 224 GLU A C 1
ATOM 1746 O O . GLU A 1 224 ? 15.568 7.258 -8.255 1.00 92.06 224 GLU A O 1
ATOM 1751 N N . LYS A 1 225 ? 14.470 9.140 -8.791 1.00 92.06 225 LYS A N 1
ATOM 1752 C CA . LYS A 1 225 ? 13.146 8.525 -8.693 1.00 92.06 225 LYS A CA 1
ATOM 1753 C C . LYS A 1 225 ? 12.928 7.528 -9.828 1.00 92.06 225 LYS A C 1
ATOM 1755 O O . LYS A 1 225 ? 13.078 7.861 -11.002 1.00 92.06 225 LYS A O 1
ATOM 1760 N N . THR A 1 226 ? 12.553 6.301 -9.474 1.00 92.88 226 THR A N 1
ATOM 1761 C CA . THR A 1 226 ? 12.152 5.282 -10.454 1.00 92.88 226 THR A CA 1
ATOM 1762 C C . THR A 1 226 ? 10.995 5.790 -11.309 1.00 92.88 226 THR A C 1
ATOM 1764 O O . THR A 1 226 ? 10.089 6.431 -10.781 1.00 92.88 226 THR A O 1
ATOM 1767 N N . VAL A 1 227 ? 10.985 5.444 -12.601 1.00 94.50 227 VAL A N 1
ATOM 1768 C CA . VAL A 1 227 ? 9.930 5.858 -13.547 1.00 94.50 227 VAL A CA 1
ATOM 1769 C C . VAL A 1 227 ? 8.539 5.550 -12.991 1.00 94.50 227 VAL A C 1
ATOM 1771 O O . VAL A 1 227 ? 7.669 6.408 -12.966 1.00 94.50 227 VAL A O 1
ATOM 1774 N N . CYS A 1 228 ? 8.339 4.343 -12.450 1.00 91.62 228 CYS A N 1
ATOM 1775 C CA . CYS A 1 228 ? 7.053 3.927 -11.879 1.00 91.62 228 CYS A CA 1
ATOM 1776 C C . CYS A 1 228 ? 6.574 4.757 -10.683 1.00 91.62 228 CYS A C 1
ATOM 1778 O O . CYS A 1 228 ? 5.397 4.686 -10.346 1.00 91.62 228 CYS A O 1
ATOM 1780 N N . MET A 1 229 ? 7.475 5.473 -10.013 1.00 94.00 229 MET A N 1
ATOM 1781 C CA . MET A 1 229 ? 7.167 6.266 -8.825 1.00 94.00 229 MET A CA 1
ATOM 1782 C C . MET A 1 229 ? 7.219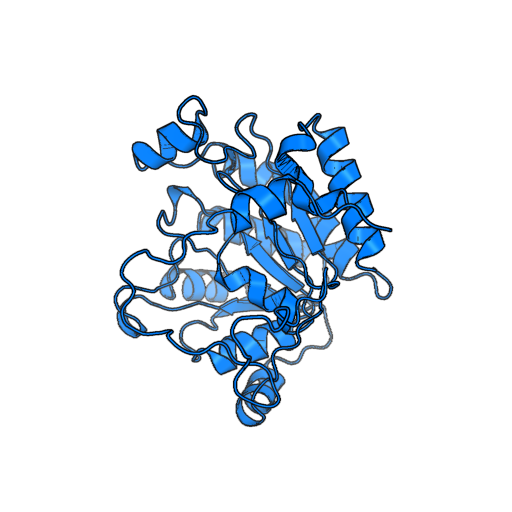 7.769 -9.103 1.00 94.00 229 MET A C 1
ATOM 1784 O O . MET A 1 229 ? 6.999 8.543 -8.176 1.00 94.00 229 MET A O 1
ATOM 1788 N N . GLU A 1 230 ? 7.492 8.204 -10.338 1.00 95.19 230 GLU A N 1
ATOM 1789 C CA . GLU A 1 230 ? 7.294 9.599 -10.745 1.00 95.19 230 GLU A CA 1
ATOM 1790 C C . GLU A 1 230 ? 5.867 10.044 -10.435 1.00 95.19 230 GLU A C 1
ATOM 1792 O O . GLU A 1 230 ? 4.916 9.278 -10.597 1.00 95.19 230 GLU A O 1
ATOM 1797 N N . ASP A 1 231 ? 5.717 11.282 -9.974 1.00 95.75 231 ASP A N 1
ATOM 1798 C CA . ASP A 1 231 ? 4.451 11.745 -9.417 1.00 95.75 231 ASP A CA 1
ATOM 1799 C C . ASP A 1 231 ? 3.299 11.612 -10.421 1.00 95.75 231 ASP A C 1
ATOM 1801 O O . ASP A 1 231 ? 2.250 11.062 -10.089 1.00 95.75 231 ASP A O 1
ATOM 1805 N N . ASP A 1 232 ? 3.521 12.004 -11.676 1.00 97.06 232 ASP A N 1
ATOM 1806 C CA . ASP A 1 232 ? 2.506 11.907 -12.730 1.00 97.06 232 ASP A CA 1
ATOM 1807 C C . ASP A 1 232 ? 2.188 10.457 -13.110 1.00 97.06 232 ASP A C 1
ATOM 1809 O O . ASP A 1 232 ? 1.040 10.127 -13.418 1.00 97.06 232 ASP A O 1
ATOM 1813 N N . ARG A 1 233 ? 3.178 9.559 -13.020 1.00 96.06 233 ARG A N 1
ATOM 1814 C CA . ARG A 1 233 ? 2.978 8.124 -13.252 1.00 96.06 233 ARG A CA 1
ATOM 1815 C C . ARG A 1 233 ? 2.122 7.510 -12.158 1.00 96.06 233 ARG A C 1
ATOM 1817 O O . ARG A 1 233 ? 1.224 6.739 -12.476 1.00 96.06 233 ARG A O 1
ATOM 1824 N N . VAL A 1 234 ? 2.343 7.880 -10.898 1.00 96.31 234 VAL A N 1
ATOM 1825 C CA . VAL A 1 234 ? 1.513 7.412 -9.779 1.00 96.31 234 VAL A CA 1
ATOM 1826 C C . VAL A 1 234 ? 0.110 8.020 -9.847 1.00 96.31 234 VAL A C 1
ATOM 1828 O O . VAL A 1 234 ? -0.867 7.286 -9.703 1.00 96.31 234 VAL A O 1
ATOM 1831 N N . ARG A 1 235 ? -0.026 9.319 -10.153 1.00 97.75 235 ARG A N 1
ATOM 1832 C CA . ARG A 1 235 ? -1.337 9.974 -10.338 1.00 97.75 235 ARG A CA 1
ATOM 1833 C C . ARG A 1 235 ? -2.173 9.302 -11.418 1.00 97.75 235 ARG A C 1
ATOM 1835 O O . ARG A 1 235 ? -3.355 9.046 -11.206 1.00 97.75 235 ARG A O 1
ATOM 1842 N N . ALA A 1 236 ? -1.557 8.930 -12.540 1.00 97.44 236 ALA A N 1
ATOM 1843 C CA . ALA A 1 236 ? -2.233 8.196 -13.608 1.00 97.44 236 ALA A CA 1
ATOM 1844 C C . ALA A 1 236 ? -2.784 6.827 -13.156 1.00 97.44 236 ALA A C 1
ATOM 1846 O O . ALA A 1 236 ? -3.649 6.260 -13.825 1.00 97.44 236 ALA A O 1
ATOM 1847 N N . ARG A 1 237 ? -2.315 6.288 -12.020 1.00 97.62 237 ARG A N 1
ATOM 1848 C CA . ARG A 1 237 ? -2.807 5.039 -11.423 1.00 97.62 237 ARG A CA 1
ATOM 1849 C C . ARG A 1 237 ? -3.865 5.231 -10.335 1.00 97.62 237 ARG A C 1
ATOM 1851 O O . ARG A 1 237 ? -4.411 4.227 -9.888 1.00 97.62 237 ARG A O 1
ATOM 1858 N N . ILE A 1 238 ? -4.217 6.459 -9.943 1.00 98.56 238 ILE A N 1
ATOM 1859 C CA . ILE A 1 238 ? -5.272 6.718 -8.943 1.00 98.56 238 ILE A CA 1
ATOM 1860 C C . ILE A 1 238 ? -6.597 6.005 -9.278 1.00 98.56 238 ILE A C 1
ATOM 1862 O O . ILE A 1 238 ? -7.142 5.354 -8.387 1.00 98.56 238 ILE A O 1
ATOM 1866 N N . PRO A 1 239 ? -7.094 5.995 -10.533 1.00 98.44 239 PRO A N 1
ATOM 1867 C CA . PRO A 1 239 ? -8.301 5.233 -10.862 1.00 98.44 239 PRO A CA 1
ATOM 1868 C C . PRO A 1 239 ? -8.182 3.728 -10.566 1.00 98.44 239 PRO A C 1
ATOM 1870 O O . PRO A 1 239 ? -9.155 3.086 -10.182 1.00 98.44 239 PRO A O 1
ATOM 1873 N N . ASP A 1 240 ? -6.987 3.152 -10.719 1.00 98.31 240 ASP A N 1
ATOM 1874 C CA . ASP A 1 240 ? -6.728 1.740 -10.423 1.00 98.31 240 ASP A CA 1
ATOM 1875 C C . ASP A 1 240 ? -6.601 1.480 -8.913 1.00 98.31 240 ASP A C 1
ATOM 1877 O O . ASP A 1 240 ? -7.030 0.431 -8.441 1.00 98.31 240 ASP A O 1
ATOM 1881 N N . LEU A 1 241 ? -6.099 2.454 -8.140 1.00 98.62 241 LEU A N 1
ATOM 1882 C CA . LEU A 1 241 ? -6.136 2.417 -6.671 1.00 98.62 241 LEU A CA 1
ATOM 1883 C C . LEU A 1 241 ? -7.574 2.401 -6.150 1.00 98.62 241 LEU A C 1
ATOM 1885 O O . LEU A 1 241 ? -7.895 1.591 -5.285 1.00 98.62 241 LEU A O 1
ATOM 1889 N N . ILE A 1 242 ? -8.446 3.241 -6.712 1.00 98.81 242 ILE A N 1
ATOM 1890 C CA . ILE A 1 242 ? -9.872 3.267 -6.367 1.00 98.81 242 ILE A CA 1
ATOM 1891 C C . ILE A 1 242 ? -10.531 1.923 -6.701 1.00 98.81 242 ILE A C 1
ATOM 1893 O O . ILE A 1 242 ? -11.245 1.358 -5.874 1.00 98.81 242 ILE A O 1
ATOM 1897 N N . ASN A 1 243 ? -10.264 1.372 -7.889 1.00 98.50 243 ASN A N 1
ATOM 1898 C CA . ASN A 1 243 ? -10.793 0.064 -8.278 1.00 98.50 243 ASN A CA 1
ATOM 1899 C C . ASN A 1 243 ? -10.302 -1.057 -7.357 1.00 98.50 243 ASN A C 1
ATOM 1901 O O . ASN A 1 243 ? -11.093 -1.923 -6.986 1.00 98.50 243 ASN A O 1
ATOM 1905 N N . GLY A 1 244 ? -9.027 -1.023 -6.967 1.00 98.69 244 GLY A N 1
ATOM 1906 C CA . GLY A 1 244 ? -8.456 -1.967 -6.017 1.00 98.69 244 GLY A CA 1
ATOM 1907 C C . GLY A 1 244 ? -9.084 -1.858 -4.632 1.00 98.69 244 GLY A C 1
ATOM 1908 O O . GLY A 1 244 ? -9.469 -2.874 -4.063 1.00 98.69 244 GLY A O 1
ATOM 1909 N N . ALA A 1 245 ? -9.266 -0.641 -4.116 1.00 98.75 245 ALA A N 1
ATOM 1910 C CA . ALA A 1 245 ? -9.958 -0.415 -2.851 1.00 98.75 245 ALA A CA 1
ATOM 1911 C C . ALA A 1 245 ? -11.405 -0.928 -2.903 1.00 98.75 245 ALA A C 1
ATOM 1913 O O . ALA A 1 245 ? -11.822 -1.656 -2.009 1.00 98.75 245 ALA A O 1
ATOM 1914 N N . ARG A 1 246 ? -12.141 -0.639 -3.986 1.00 98.62 246 ARG A N 1
ATOM 1915 C CA . ARG A 1 246 ? -13.511 -1.135 -4.172 1.00 98.62 246 ARG A CA 1
ATOM 1916 C C . ARG A 1 246 ? -13.546 -2.660 -4.161 1.00 98.62 246 ARG A C 1
ATOM 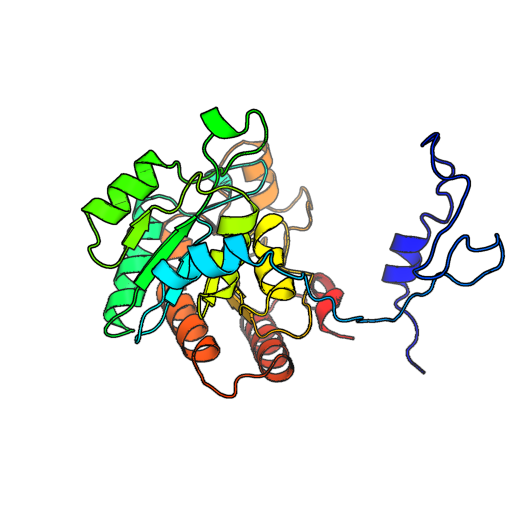1918 O O . ARG A 1 246 ? -14.320 -3.237 -3.416 1.00 98.62 246 ARG A O 1
ATOM 1925 N N . PHE A 1 247 ? -12.667 -3.298 -4.934 1.00 98.62 247 PHE A N 1
ATOM 1926 C CA . PHE A 1 247 ? -12.549 -4.754 -4.991 1.00 98.62 247 PHE A CA 1
ATOM 1927 C C . PHE A 1 247 ? -12.258 -5.380 -3.621 1.00 98.62 247 PHE A C 1
ATOM 1929 O O . PHE A 1 247 ? -12.823 -6.420 -3.300 1.00 98.62 247 PHE A O 1
ATOM 1936 N N . LEU A 1 248 ? -11.390 -4.760 -2.818 1.00 98.44 248 LEU A N 1
ATOM 1937 C CA . LEU A 1 248 ? -11.010 -5.281 -1.504 1.00 98.44 248 LEU A CA 1
ATOM 1938 C C . LEU A 1 248 ? -12.057 -5.035 -0.412 1.00 98.44 248 LEU A C 1
ATOM 1940 O O . LEU A 1 248 ? -12.107 -5.807 0.538 1.00 98.44 248 LEU A O 1
ATOM 1944 N N . LEU A 1 249 ? -12.893 -4.004 -0.557 1.00 97.88 249 LEU A N 1
ATOM 1945 C CA . LEU A 1 249 ? -14.014 -3.730 0.348 1.00 97.88 249 LEU A CA 1
ATOM 1946 C C . LEU A 1 249 ? -15.254 -4.586 0.048 1.00 97.88 249 LEU A C 1
ATOM 1948 O O . LEU A 1 249 ? -16.202 -4.576 0.834 1.00 97.88 249 LEU A O 1
ATOM 1952 N N . GLU A 1 250 ? -15.276 -5.332 -1.061 1.00 97.06 250 GLU A N 1
ATOM 1953 C CA . GLU A 1 250 ? -16.375 -6.254 -1.349 1.00 97.06 250 GLU A CA 1
ATOM 1954 C C . GLU A 1 250 ? -16.416 -7.393 -0.308 1.00 97.06 250 GLU A C 1
ATOM 1956 O O . GLU A 1 250 ? -15.450 -8.156 -0.207 1.00 97.06 250 GLU A O 1
ATOM 1961 N N . PRO A 1 251 ? -17.536 -7.607 0.416 1.00 90.75 251 PRO A N 1
ATOM 1962 C CA . PRO A 1 251 ? -17.597 -8.517 1.571 1.00 90.75 251 PRO A CA 1
ATOM 1963 C C . PRO A 1 251 ? -17.212 -9.980 1.312 1.00 90.75 251 PRO A C 1
ATOM 1965 O O . PRO A 1 251 ? -16.965 -10.731 2.250 1.00 90.75 251 PRO A O 1
ATOM 1968 N N . ASN A 1 252 ? -17.209 -10.409 0.048 1.00 92.62 252 ASN A N 1
ATOM 1969 C CA . ASN A 1 252 ? -16.984 -11.799 -0.347 1.00 92.62 252 ASN A CA 1
ATOM 1970 C C . ASN A 1 252 ? -15.765 -11.969 -1.259 1.00 92.62 252 ASN A C 1
ATOM 1972 O O . ASN A 1 252 ? -15.663 -12.978 -1.962 1.00 92.62 252 ASN A O 1
ATOM 1976 N N . VAL A 1 253 ? -14.864 -10.984 -1.292 1.00 95.75 253 VAL A N 1
ATOM 1977 C CA . VAL A 1 253 ? -13.632 -11.110 -2.062 1.00 95.75 253 VAL A CA 1
ATOM 1978 C C . VAL A 1 253 ? -12.741 -12.202 -1.466 1.00 95.75 253 VAL A C 1
ATOM 1980 O O . VAL A 1 253 ? -12.446 -12.245 -0.274 1.00 95.75 253 VAL A O 1
ATOM 1983 N N . THR A 1 254 ? -12.317 -13.125 -2.319 1.00 94.06 254 THR A N 1
ATOM 1984 C CA . THR A 1 254 ? -11.471 -14.269 -1.965 1.00 94.06 254 THR A CA 1
ATOM 1985 C C . THR A 1 254 ? -10.050 -14.061 -2.465 1.00 94.06 254 THR A C 1
ATOM 1987 O O . THR A 1 254 ? -9.798 -13.335 -3.432 1.00 94.06 254 THR A O 1
ATOM 1990 N N . TYR A 1 255 ? -9.102 -14.755 -1.842 1.00 92.44 255 TYR A N 1
ATOM 1991 C CA . TYR A 1 255 ? -7.719 -14.777 -2.305 1.00 92.44 255 TYR A CA 1
ATOM 1992 C C . TYR A 1 255 ? -7.601 -15.302 -3.744 1.00 92.44 255 TYR A C 1
ATOM 1994 O O . TYR A 1 255 ? -6.875 -14.747 -4.563 1.00 92.44 255 TYR A O 1
ATOM 2002 N N . GLU A 1 256 ? -8.377 -16.321 -4.106 1.00 91.06 256 GLU A N 1
ATOM 2003 C CA . GLU A 1 256 ? -8.375 -16.897 -5.448 1.00 91.06 256 GLU A CA 1
ATOM 2004 C C . GLU A 1 256 ? -8.912 -15.908 -6.494 1.00 91.06 256 GLU A C 1
ATOM 2006 O O . GLU A 1 256 ? -8.446 -15.899 -7.634 1.00 91.06 256 GLU A O 1
ATOM 2011 N N . GLN A 1 257 ? -9.885 -15.061 -6.131 1.00 94.44 257 GLN A N 1
ATOM 2012 C CA . GLN A 1 257 ? -10.316 -13.943 -6.979 1.00 94.44 257 GLN A CA 1
ATOM 2013 C C . GLN A 1 257 ? -9.204 -12.904 -7.131 1.00 94.44 257 GLN A C 1
ATOM 2015 O O . GLN A 1 257 ? -8.942 -12.482 -8.256 1.00 94.44 257 GLN A O 1
ATOM 2020 N N . ALA A 1 258 ? -8.525 -12.539 -6.039 1.00 94.56 258 ALA A N 1
ATOM 2021 C CA . ALA A 1 258 ? -7.405 -11.598 -6.070 1.00 94.56 258 ALA A CA 1
ATOM 2022 C C . ALA A 1 258 ? -6.281 -12.072 -7.007 1.00 94.56 258 ALA A C 1
ATOM 2024 O O . ALA A 1 258 ? -5.807 -11.300 -7.840 1.00 94.56 258 ALA A O 1
ATOM 2025 N N . ILE A 1 259 ? -5.928 -13.362 -6.963 1.00 92.00 259 ILE A N 1
ATOM 2026 C CA . ILE A 1 259 ? -4.944 -13.962 -7.877 1.00 92.00 259 ILE A CA 1
ATOM 2027 C C . ILE A 1 259 ? -5.396 -13.859 -9.337 1.00 92.00 259 ILE A C 1
ATOM 2029 O O . ILE A 1 259 ? -4.611 -13.446 -10.191 1.00 92.00 259 ILE A O 1
ATOM 2033 N N . ARG A 1 260 ? -6.661 -14.184 -9.643 1.00 92.38 260 ARG A N 1
ATOM 2034 C CA . ARG A 1 260 ? -7.182 -14.069 -11.018 1.00 92.38 260 ARG A CA 1
ATOM 2035 C C . ARG A 1 260 ? -7.091 -12.637 -11.535 1.00 92.38 260 ARG A C 1
ATOM 2037 O O . ARG A 1 260 ? -6.551 -12.428 -12.618 1.00 92.38 260 ARG A O 1
ATOM 2044 N N . VAL A 1 261 ? -7.538 -11.670 -10.736 1.00 95.25 261 VAL A N 1
ATOM 2045 C CA . VAL A 1 261 ? -7.471 -10.241 -11.072 1.00 95.25 261 VAL A CA 1
ATOM 2046 C C . VAL A 1 261 ? -6.023 -9.789 -11.271 1.00 95.25 261 VAL A C 1
ATOM 2048 O O . VAL A 1 261 ? -5.721 -9.089 -12.238 1.00 95.25 261 VAL A O 1
ATOM 2051 N N . HIS A 1 262 ? -5.100 -10.226 -10.411 1.00 93.38 262 HIS A N 1
ATOM 2052 C CA . HIS A 1 262 ? -3.678 -9.916 -10.543 1.00 93.38 262 HIS A CA 1
ATOM 2053 C C . HIS A 1 262 ? -3.106 -10.430 -11.874 1.00 93.38 262 HIS A C 1
ATOM 2055 O O . HIS A 1 262 ? -2.514 -9.664 -12.637 1.00 93.38 262 HIS A O 1
ATOM 2061 N N . VAL A 1 263 ? -3.345 -11.701 -12.208 1.00 92.25 263 VAL A N 1
ATOM 2062 C CA . VAL A 1 263 ? -2.866 -12.311 -13.459 1.00 92.25 263 VAL A CA 1
ATOM 2063 C C . VAL A 1 263 ? -3.504 -11.656 -14.690 1.00 92.25 263 VAL A C 1
ATOM 2065 O O . VAL A 1 263 ? -2.819 -11.410 -15.686 1.00 92.25 263 VAL A O 1
ATOM 2068 N N . GLU A 1 264 ? -4.797 -11.334 -14.645 1.00 93.12 264 GLU A N 1
ATOM 2069 C CA . GLU A 1 264 ? -5.486 -10.598 -15.712 1.00 93.12 264 GLU A CA 1
ATOM 2070 C C . GLU A 1 264 ? -4.885 -9.203 -15.918 1.00 93.12 264 GLU A C 1
ATOM 2072 O O . GLU A 1 264 ? -4.633 -8.801 -17.058 1.00 93.12 264 GLU A O 1
ATOM 2077 N N . ASN A 1 265 ? -4.569 -8.493 -14.833 1.00 93.62 265 ASN A N 1
ATOM 2078 C CA . ASN A 1 265 ? -3.905 -7.194 -14.883 1.00 93.62 265 ASN A CA 1
ATOM 2079 C C . ASN A 1 265 ? -2.505 -7.280 -15.505 1.00 93.62 265 ASN A C 1
ATOM 2081 O O . ASN A 1 265 ? -2.180 -6.468 -16.376 1.00 93.62 265 ASN A O 1
ATOM 2085 N N . LEU A 1 266 ? -1.707 -8.285 -15.131 1.00 92.44 266 LEU A N 1
ATOM 2086 C CA . LEU A 1 266 ? -0.397 -8.534 -15.737 1.00 92.44 266 LEU A CA 1
ATOM 2087 C C . LEU A 1 266 ? -0.510 -8.815 -17.243 1.00 92.44 266 LEU A C 1
ATOM 2089 O O . LEU A 1 266 ? 0.225 -8.225 -18.039 1.00 92.44 266 LEU A O 1
ATOM 2093 N N . ARG A 1 267 ? -1.465 -9.660 -17.656 1.00 92.69 267 ARG A N 1
ATOM 2094 C CA . ARG A 1 267 ? -1.722 -9.970 -19.075 1.00 92.69 267 ARG A CA 1
ATOM 2095 C C . ARG A 1 267 ? -2.172 -8.742 -19.859 1.00 92.69 267 ARG A C 1
ATOM 2097 O O . ARG A 1 267 ? -1.667 -8.502 -20.954 1.00 92.69 267 ARG A O 1
ATOM 2104 N N . ARG A 1 268 ? -3.080 -7.938 -19.298 1.00 93.50 268 ARG A N 1
ATOM 2105 C CA . ARG A 1 268 ? -3.562 -6.687 -19.906 1.00 93.50 268 ARG A CA 1
ATOM 2106 C C . ARG A 1 268 ? -2.418 -5.706 -20.161 1.00 93.50 268 ARG A C 1
ATOM 2108 O O . ARG A 1 268 ? -2.402 -5.048 -21.196 1.00 93.50 268 ARG A O 1
ATOM 2115 N N . GLN A 1 269 ? -1.446 -5.655 -19.254 1.00 92.12 269 GLN A N 1
ATOM 2116 C CA . GLN A 1 269 ? -0.230 -4.853 -19.402 1.00 92.12 269 GLN A CA 1
ATOM 2117 C C . GLN A 1 269 ? 0.893 -5.556 -20.185 1.00 92.12 269 GLN A C 1
ATOM 2119 O O . GLN A 1 269 ? 2.011 -5.054 -20.226 1.00 92.12 269 GLN A O 1
ATOM 2124 N N . LYS A 1 270 ? 0.619 -6.713 -20.808 1.00 93.12 270 LYS A N 1
ATOM 2125 C CA . LYS A 1 270 ? 1.582 -7.497 -21.601 1.00 93.12 270 LYS A CA 1
ATOM 2126 C C . LYS A 1 270 ? 2.877 -7.820 -20.840 1.00 93.12 270 LYS A C 1
ATOM 2128 O O . LYS A 1 270 ? 3.957 -7.862 -21.427 1.00 93.12 270 LYS A O 1
ATOM 2133 N N . ARG A 1 271 ? 2.777 -8.047 -19.526 1.00 90.62 271 ARG A N 1
ATOM 2134 C CA . ARG A 1 271 ? 3.920 -8.412 -18.679 1.00 90.62 271 ARG A CA 1
ATOM 2135 C C . ARG A 1 271 ? 4.369 -9.842 -18.958 1.00 90.62 271 ARG A C 1
ATOM 2137 O O . ARG A 1 271 ? 3.547 -10.718 -19.228 1.00 90.62 271 ARG A O 1
ATOM 2144 N N . ASN A 1 272 ? 5.674 -10.087 -18.844 1.00 88.06 272 ASN A N 1
ATOM 2145 C CA . ASN A 1 272 ? 6.213 -11.441 -18.890 1.00 88.06 272 ASN A CA 1
ATOM 2146 C C . ASN A 1 272 ? 5.884 -12.165 -17.574 1.00 88.06 272 ASN A C 1
ATOM 2148 O O . ASN A 1 272 ? 6.495 -11.874 -16.547 1.00 88.06 272 ASN A O 1
ATOM 2152 N N . LEU A 1 273 ? 4.939 -13.108 -17.617 1.00 86.00 273 LEU A N 1
ATOM 2153 C CA . LEU A 1 273 ? 4.478 -13.855 -16.441 1.00 86.00 273 LEU A CA 1
ATOM 2154 C C . LEU A 1 273 ? 5.568 -14.732 -15.807 1.00 86.00 273 LEU A C 1
ATOM 2156 O O . LEU A 1 273 ? 5.488 -14.995 -14.610 1.00 86.00 273 LEU A O 1
ATOM 2160 N N . ASP A 1 274 ? 6.621 -15.102 -16.540 1.00 84.06 274 ASP A N 1
ATOM 2161 C CA . ASP A 1 274 ? 7.745 -15.875 -15.987 1.00 84.06 274 ASP A CA 1
ATOM 2162 C C . ASP A 1 274 ? 8.492 -15.088 -14.898 1.00 84.06 274 ASP A C 1
ATOM 2164 O O . ASP A 1 274 ? 9.079 -15.660 -13.980 1.00 84.06 274 ASP A O 1
ATOM 2168 N N . GLN A 1 275 ? 8.424 -13.753 -14.946 1.00 83.50 275 GLN A N 1
ATOM 2169 C CA . GLN A 1 275 ? 8.993 -12.870 -13.921 1.00 83.50 275 GLN A CA 1
ATOM 2170 C C . GLN A 1 275 ? 8.134 -12.803 -12.644 1.00 83.50 275 GLN A C 1
ATOM 2172 O O . GLN A 1 275 ? 8.540 -12.192 -11.656 1.00 83.50 275 GLN A O 1
ATOM 2177 N N . PHE A 1 276 ? 6.971 -13.454 -12.660 1.00 82.69 276 PHE A N 1
ATOM 2178 C CA . PHE A 1 276 ? 5.977 -13.518 -11.590 1.00 82.69 276 PHE A CA 1
ATOM 2179 C C . PHE A 1 276 ? 5.643 -14.973 -11.229 1.00 82.69 276 PHE A C 1
ATOM 2181 O O . PHE A 1 276 ? 4.556 -15.252 -10.727 1.00 82.69 276 PHE A O 1
ATOM 2188 N N . ALA A 1 277 ? 6.563 -15.915 -11.469 1.00 65.88 277 ALA A N 1
ATOM 2189 C CA . ALA A 1 277 ? 6.326 -17.348 -11.269 1.00 65.88 277 ALA A CA 1
ATOM 2190 C C . ALA A 1 277 ? 5.826 -17.722 -9.854 1.00 65.88 277 ALA A C 1
ATOM 2192 O O . ALA A 1 277 ? 5.198 -18.759 -9.685 1.00 65.88 277 ALA A O 1
ATOM 2193 N N . PHE A 1 278 ? 6.012 -16.852 -8.854 1.00 65.25 278 PHE A N 1
ATOM 2194 C CA . PHE A 1 278 ? 5.454 -16.998 -7.502 1.00 65.25 278 PHE A CA 1
ATOM 2195 C C . PHE A 1 278 ? 3.913 -17.082 -7.445 1.00 65.25 278 PHE A C 1
ATOM 2197 O O . PHE A 1 278 ? 3.380 -17.538 -6.441 1.00 65.25 278 PHE A O 1
ATOM 2204 N N . PHE A 1 279 ? 3.198 -16.636 -8.486 1.00 54.59 279 PHE A N 1
ATOM 2205 C CA . PHE A 1 279 ? 1.727 -16.594 -8.532 1.00 54.59 279 PHE A CA 1
ATOM 2206 C C . PHE A 1 279 ? 1.076 -17.728 -9.333 1.00 54.59 279 PHE A C 1
ATOM 2208 O O . PHE A 1 279 ? -0.150 -17.833 -9.348 1.00 54.59 279 PHE A O 1
ATOM 2215 N N . MET A 1 280 ? 1.867 -18.499 -10.080 1.00 49.72 280 MET A N 1
ATOM 2216 C CA . MET A 1 280 ? 1.369 -19.306 -11.200 1.00 49.72 280 MET A CA 1
ATOM 2217 C C . MET A 1 280 ? 1.330 -20.816 -10.916 1.00 49.72 280 MET A C 1
ATOM 2219 O O . MET A 1 280 ? 0.933 -21.561 -11.812 1.00 49.72 280 MET A O 1
ATOM 2223 N N . ASP A 1 281 ? 1.676 -21.239 -9.692 1.00 43.56 281 ASP A N 1
ATOM 2224 C CA . ASP A 1 281 ? 1.691 -22.642 -9.240 1.00 43.56 281 ASP A CA 1
ATOM 2225 C C . ASP A 1 281 ? 0.781 -22.895 -8.023 1.00 43.56 281 ASP A C 1
ATOM 2227 O O . ASP A 1 281 ? 0.980 -22.243 -6.969 1.00 43.56 281 ASP A O 1
#

Sequence (281 aa):
MIATQAVVQQYLRAADWSGSSRGWECKWNTTGLLGREDPLPYAANARFSLPIPADARVFAGHYHHHGPTICVLPGGGSSGLQQNPSLEVWSDILMALADEFSNLRVYITGLSRDMAGQIHTKGLSSQDSDLLARRLPFVTNCFDIGLWNQVALIAECDILLAPHTGFAFIGQFVGTPWLAISRCPWPEYLFNGIPFYSVIPDCDSYPAQWRMDCECNQRIAHCEKTVCMEDDRVRARIPDLINGARFLLEPNVTYEQAIRVHVENLRRQKRNLDQFAFFMD

Secondary structure (DSSP, 8-state):
-----HHHHHHHT-----S--TT-S-EEETTEEEPTTSPP---TT-----PPPHHHHHHHGGG--SS-EEEE----STTGGGGS--HHHHHHHHHHHHHHSTT-EEEEEE--HHHHTT----SS-HHHHHHHHHH-TTEEEEETS-HHHHHHHHHHSSEEEEES-TTTTHHHHHT--EEEE--SS-------S--EEEE--S-TTSS-TT-TTSHHHHHHHTTPPPGGGSHHHHHTTHHHHHHHHHHHHSTT--HHHHHHHHHHHHHHTT--GGGGGGG--

Radius of gyration: 19.86 Å; chains: 1; bounding box: 49×56×47 Å

Foldseek 3Di:
DDDPDPVVVVVCVVVPPVPPPPDPPFDADPVGTDDPPRPDPDDPLAFAADDFDPVLLVLLVVVADPWAEEEELQAADPLAQLWGAALVLVLLLVVLLCVLTPLYAYEYEWEACVLPPPHTRGHDHLVSQVVSVVVPVRYDYHYPVDDSNSLSNLLSHLEYEYEDHPCQCSNQNSQHEYEYAYTEQDGDQDHNFHAYAYLQFPDPCVNVVCVPPRPQNVCSVVSHRGPRRPSVRSSVSSVVSNVRVVLSPPPPRTNVNNLVNRVVVCVVSVHDCVSVVSSVD

pLDDT: mean 84.52, std 19.21, range [28.11, 98.81]